Protein AF-A0A0F7S0C2-F1 (afdb_monomer_lite)

Organism: NCBI:txid49012

Sequence (203 aa):
MSTSADRTYEQQNDSALDALYSKVSSLRSVTIDIHNDSENQRAGLLSHTSDQFDNFGAQLQRTSNHFSRTIVNGARQHRLTLYIVGGFVDIDFYKAMDLDFTSVPKGGWEVDTSALKRAWRLKMAVTHPDRMVGRTDKEQQIGAQQSALINRAYETLLNPLPRAHYLLERHHAPEVSESDSLEDPELLMEVMELRERLEEAES

InterPro domains:
  IPR001623 DnaJ domain [PS50076] (92-170)
  IPR001623 DnaJ domain [SM00271] (91-162)
  IPR001623 DnaJ domain [cd06257] (92-159)
  IPR004640 Co-chaperone Hsc20 [PTHR14021] (89-203)
  IPR004640 Co-chaperone Hsc20 [TIGR00714] (109-202)
  IPR009073 Co-chaperone HscB, C-terminal oligomerisation domain [PF07743] (183-202)
  IPR036386 HscB, C-terminal domain superfamily [G3DSA:1.20.1280.20] (177-203)
  IPR036386 HscB, C-terminal domain superfamily [SSF47144] (176-202)
  IPR036869 Chaperone J-domain superfamily [G3DSA:1.10.287.110] (91-174)
  IPR036869 Chaperone J-domain superfamily [SSF46565] (92-169)
  IPR039899 BET1, SNARE domain [cd15853] (10-69)

Secondary structure (DSSP, 8-state):
---HHHHHHHHHHHHHHHHHHHHHHHHHHHHHHHHHHHHHHHHHHHHHHHHHHHHHHHHHHHHHHHHHHHHHHSTTTHHHHHHHHTT-----HHHHTT--GGGSTGGGT---HHHHHHHHHHHHHHH-GGGSTTS-HHHHHHHHHHHHHHHHHHHHHHSHHHHHHHHHHHTTPPP--TTS----HHHHHHHHHHHHHHHHHH-

pLDDT: mean 76.87, std 13.15, range [39.09, 92.69]

Radius of gyration: 39.58 Å; chains: 1; bounding box: 98×79×82 Å

Foldseek 3Di:
DPDPVNVVVVVVVVVVVVVVVVVVVVVVVVVVVVVVVVVVVVVVVVVVVVVVVVVVVVVVVVVVVVVVVCCVPVVQQCVLVVCVVVPDPDPDLCVLLVHDQVPAPPSLQRDDLVSSVVSLVVQCVCLPLVNCVPPDPVSSVSSVVSNVSSVVSSVLSVDNVSVVQVSCVVVVHDRDDPPPDPPDPVVVVVVVVVVVVVVVVVD

Structure (mmCIF, N/CA/C/O backbone):
data_AF-A0A0F7S0C2-F1
#
_entry.id   AF-A0A0F7S0C2-F1
#
loop_
_atom_site.group_PDB
_atom_site.id
_atom_site.type_symbol
_atom_site.label_atom_id
_atom_site.label_alt_id
_atom_site.label_comp_id
_atom_site.label_asym_id
_atom_site.label_entity_id
_atom_site.label_seq_id
_atom_site.pdbx_PDB_ins_code
_atom_site.Cartn_x
_atom_site.Cartn_y
_atom_site.Cartn_z
_atom_site.occupancy
_atom_site.B_iso_or_equiv
_atom_site.auth_seq_id
_atom_site.auth_comp_id
_atom_site.auth_asym_id
_atom_site.auth_atom_id
_atom_site.pdbx_PDB_model_num
ATOM 1 N N . MET A 1 1 ? 75.851 64.361 -43.721 1.00 50.78 1 MET A N 1
ATOM 2 C CA . MET A 1 1 ? 76.236 62.936 -43.811 1.00 50.78 1 MET A CA 1
ATOM 3 C C . MET A 1 1 ? 75.304 62.165 -42.888 1.00 50.78 1 MET A C 1
ATOM 5 O O . MET A 1 1 ? 75.527 62.196 -41.690 1.00 50.78 1 MET A O 1
ATOM 9 N N . SER A 1 2 ? 74.213 61.595 -43.414 1.00 53.03 2 SER A N 1
ATOM 10 C CA . SER A 1 2 ? 73.366 60.669 -42.640 1.00 53.03 2 SER A CA 1
ATOM 11 C C . SER A 1 2 ? 74.166 59.373 -42.450 1.00 53.03 2 SER A C 1
ATOM 13 O O . SER A 1 2 ? 74.713 58.821 -43.411 1.00 53.03 2 SER A O 1
ATOM 15 N N . THR A 1 3 ? 74.378 59.009 -41.187 1.00 64.94 3 THR A N 1
ATOM 16 C CA . THR A 1 3 ? 75.286 57.950 -40.727 1.00 64.94 3 THR A CA 1
ATOM 17 C C . THR A 1 3 ? 74.689 56.580 -41.051 1.00 64.94 3 THR A C 1
ATOM 19 O O . THR A 1 3 ? 73.479 56.416 -40.979 1.00 64.94 3 THR A O 1
ATOM 22 N N . SER A 1 4 ? 75.505 55.566 -41.358 1.00 63.72 4 SER A N 1
ATOM 23 C CA . SER A 1 4 ? 75.045 54.201 -41.695 1.00 63.72 4 SER A CA 1
ATOM 24 C C . SER A 1 4 ? 74.043 53.588 -40.698 1.00 63.72 4 SER A C 1
ATOM 26 O O . SER A 1 4 ? 73.251 52.730 -41.077 1.00 63.72 4 SER A O 1
ATOM 28 N N . ALA A 1 5 ? 74.048 54.045 -39.442 1.00 69.19 5 ALA A N 1
ATOM 29 C CA . ALA A 1 5 ? 73.068 53.668 -38.426 1.00 69.19 5 ALA A CA 1
ATOM 30 C C . ALA A 1 5 ? 71.640 54.141 -38.766 1.00 69.19 5 ALA A C 1
ATOM 32 O O . ALA A 1 5 ? 70.700 53.376 -38.609 1.00 69.19 5 ALA A O 1
ATOM 33 N N . ASP A 1 6 ? 71.485 55.353 -39.297 1.00 74.38 6 ASP A N 1
ATOM 34 C CA . ASP A 1 6 ? 70.201 55.982 -39.642 1.00 74.38 6 ASP A CA 1
ATOM 35 C C . ASP A 1 6 ? 69.482 55.202 -40.756 1.00 74.38 6 ASP A C 1
ATOM 37 O O . ASP A 1 6 ? 68.348 54.764 -40.600 1.00 74.38 6 ASP A O 1
ATOM 41 N N . ARG A 1 7 ? 70.223 54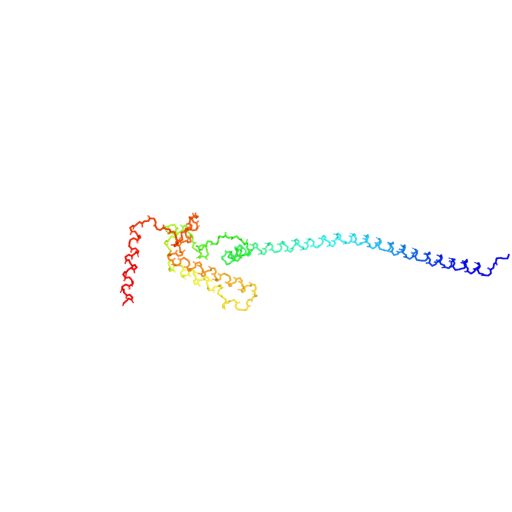.848 -41.815 1.00 73.75 7 ARG A N 1
ATOM 42 C CA . ARG A 1 7 ? 69.728 53.973 -42.894 1.00 73.75 7 ARG A CA 1
ATOM 43 C C . ARG A 1 7 ? 69.358 52.574 -42.409 1.00 73.75 7 ARG A C 1
ATOM 45 O O . ARG A 1 7 ? 68.476 51.941 -42.977 1.00 73.75 7 ARG A O 1
ATOM 52 N N . THR A 1 8 ? 70.049 52.076 -41.383 1.00 77.19 8 THR A N 1
ATOM 53 C CA . THR A 1 8 ? 69.744 50.764 -40.795 1.00 77.19 8 THR A CA 1
ATOM 54 C C . THR A 1 8 ? 68.426 50.819 -40.024 1.00 77.19 8 THR A C 1
ATOM 56 O O . THR A 1 8 ? 67.628 49.892 -40.133 1.00 77.19 8 THR A O 1
ATOM 59 N N . TYR A 1 9 ? 68.163 51.907 -39.293 1.00 75.81 9 TYR A N 1
ATOM 60 C CA . TYR A 1 9 ? 66.886 52.110 -38.608 1.00 75.81 9 TYR A CA 1
ATOM 61 C C . TYR A 1 9 ? 65.730 52.312 -39.588 1.00 75.81 9 TYR A C 1
ATOM 63 O O . TYR A 1 9 ? 64.676 51.715 -39.390 1.00 75.81 9 TYR A O 1
ATOM 71 N N . GLU A 1 10 ? 65.928 53.075 -40.666 1.00 78.81 10 GLU A N 1
ATOM 72 C CA . GLU A 1 10 ? 64.927 53.236 -41.731 1.00 78.81 10 GLU A CA 1
ATOM 73 C C . GLU A 1 10 ? 64.589 51.891 -42.392 1.00 78.81 10 GLU A C 1
ATOM 75 O O . GLU A 1 10 ? 63.422 51.518 -42.459 1.00 78.81 10 GLU A O 1
ATOM 80 N N . GLN A 1 11 ? 65.598 51.092 -42.762 1.00 82.56 11 GLN A N 1
ATOM 81 C CA . GLN A 1 11 ? 65.379 49.759 -43.343 1.00 82.56 11 GLN A CA 1
ATOM 82 C C . GLN A 1 11 ? 64.678 48.787 -42.386 1.00 82.56 11 GLN A C 1
ATOM 84 O O . GLN A 1 11 ? 63.840 47.985 -42.811 1.00 82.56 11 GLN A O 1
ATOM 89 N N . GLN A 1 12 ? 65.014 48.833 -41.093 1.00 83.38 12 GLN A N 1
ATOM 90 C CA . GLN A 1 12 ? 64.331 48.029 -40.079 1.00 83.38 12 GLN A CA 1
ATOM 91 C C . GLN A 1 12 ? 62.878 48.470 -39.898 1.00 83.38 12 GLN A C 1
ATOM 93 O O . GLN A 1 12 ? 62.007 47.619 -39.720 1.00 83.38 12 GLN A O 1
ATOM 98 N N . ASN A 1 13 ? 62.611 49.773 -39.971 1.00 83.44 13 ASN A N 1
ATOM 99 C CA . ASN A 1 13 ? 61.266 50.315 -39.846 1.00 83.44 13 ASN A CA 1
ATOM 100 C C . ASN A 1 13 ? 60.399 49.945 -41.057 1.00 83.44 13 ASN A C 1
ATOM 102 O O . ASN A 1 13 ? 59.291 49.451 -40.874 1.00 83.44 13 ASN A O 1
ATOM 106 N N . ASP A 1 14 ? 60.931 50.057 -42.276 1.00 86.50 14 ASP A N 1
ATOM 107 C CA . ASP A 1 14 ? 60.234 49.643 -43.502 1.00 86.50 14 ASP A CA 1
ATOM 108 C C . ASP A 1 14 ? 59.923 48.138 -43.492 1.00 86.50 14 ASP A C 1
ATOM 110 O O . ASP A 1 14 ? 58.792 47.724 -43.748 1.00 86.50 14 ASP A O 1
ATOM 114 N N . SER A 1 15 ? 60.883 47.310 -43.067 1.00 86.62 15 SER A N 1
ATOM 115 C CA . SER A 1 15 ? 60.670 45.861 -42.925 1.00 86.62 15 SER A CA 1
ATOM 116 C C . SER A 1 15 ? 59.613 45.526 -41.862 1.00 86.62 15 SER A C 1
ATOM 118 O O . SER A 1 15 ? 58.828 44.587 -42.023 1.00 86.62 15 SER A O 1
ATOM 120 N N . ALA A 1 16 ? 59.575 46.283 -40.759 1.00 83.38 16 ALA A N 1
ATOM 121 C CA . ALA A 1 16 ? 58.566 46.125 -39.715 1.00 83.38 16 ALA A CA 1
ATOM 122 C C . ALA A 1 16 ? 57.176 46.578 -40.188 1.00 83.38 16 ALA A C 1
ATOM 124 O O . ALA A 1 16 ? 56.180 45.928 -39.859 1.00 83.38 16 ALA A O 1
ATOM 125 N N . LEU A 1 17 ? 57.101 47.647 -40.987 1.00 85.12 17 LEU A N 1
ATOM 126 C CA . LEU A 1 17 ? 55.866 48.114 -41.612 1.00 85.12 17 LEU A CA 1
ATOM 127 C C . LEU A 1 17 ? 55.309 47.064 -42.577 1.00 85.12 17 LEU A C 1
ATOM 129 O O . LEU A 1 17 ? 54.136 46.716 -42.460 1.00 85.12 17 LEU A O 1
ATOM 133 N N . ASP A 1 18 ? 56.132 46.472 -43.441 1.00 89.31 18 ASP A N 1
ATOM 134 C CA . ASP A 1 18 ? 55.704 45.398 -44.352 1.00 89.31 18 ASP A CA 1
ATOM 135 C C . ASP A 1 18 ? 55.211 44.151 -43.595 1.00 89.31 18 ASP A C 1
ATOM 137 O O . ASP A 1 18 ? 54.189 43.534 -43.936 1.00 89.31 18 ASP A O 1
ATOM 141 N N . ALA A 1 19 ? 55.887 43.801 -42.498 1.00 87.56 19 ALA A N 1
ATOM 142 C CA . ALA A 1 19 ? 55.452 42.727 -41.610 1.00 87.56 19 ALA A CA 1
ATOM 143 C C . ALA A 1 19 ? 54.108 43.045 -40.922 1.00 87.56 19 ALA A C 1
ATOM 145 O O . ALA A 1 19 ? 53.290 42.147 -40.715 1.00 87.56 19 ALA A O 1
ATOM 146 N N . LEU A 1 20 ? 53.843 44.308 -40.581 1.00 86.06 20 LEU A N 1
ATOM 147 C CA . LEU A 1 20 ? 52.556 44.734 -40.027 1.00 86.06 20 LEU A CA 1
ATOM 148 C C . LEU A 1 20 ? 51.453 44.731 -41.088 1.00 86.06 20 LEU A C 1
ATOM 150 O O . LEU A 1 20 ? 50.374 44.199 -40.830 1.00 86.06 20 LEU A O 1
ATOM 154 N N . TYR A 1 21 ? 51.713 45.247 -42.289 1.00 87.31 21 TYR A N 1
ATOM 155 C CA . TYR A 1 21 ? 50.743 45.252 -43.386 1.00 87.31 21 TYR A CA 1
ATOM 156 C C . TYR A 1 21 ? 50.324 43.840 -43.792 1.00 87.31 21 TYR A C 1
ATOM 158 O O . TYR A 1 21 ? 49.130 43.573 -43.954 1.00 87.31 21 TYR A O 1
ATOM 166 N N . SER A 1 22 ? 51.276 42.911 -43.896 1.00 88.25 22 SER A N 1
ATOM 167 C CA . SER A 1 22 ? 50.970 41.507 -44.193 1.00 88.25 22 SER A CA 1
ATOM 168 C C . SER A 1 22 ? 50.124 40.850 -43.096 1.00 88.25 22 SER A C 1
ATOM 170 O O . SER A 1 22 ? 49.164 40.146 -43.413 1.00 88.25 22 SER A O 1
ATOM 172 N N . LYS A 1 23 ? 50.397 41.141 -41.815 1.00 90.06 23 LYS A N 1
ATOM 173 C CA . LYS A 1 23 ? 49.572 40.680 -40.683 1.00 90.06 23 LYS A CA 1
ATOM 174 C C . LYS A 1 23 ? 48.169 41.278 -40.690 1.00 90.06 23 LYS A C 1
ATOM 176 O O . LYS A 1 23 ? 47.208 40.564 -40.440 1.00 90.06 23 LYS A O 1
ATOM 181 N N . VAL A 1 24 ? 48.026 42.570 -40.979 1.00 89.31 24 VAL A N 1
ATOM 182 C CA . VAL A 1 24 ? 46.711 43.229 -41.054 1.00 89.31 24 VAL A CA 1
ATOM 183 C C . VAL A 1 24 ? 45.897 42.670 -42.221 1.00 89.31 24 VAL A C 1
ATOM 185 O O . VAL A 1 24 ? 44.702 42.421 -42.076 1.00 89.31 24 VAL A O 1
ATOM 188 N N . SER A 1 25 ? 46.544 42.418 -43.360 1.00 84.94 25 SER A N 1
ATOM 189 C CA . SER A 1 25 ? 45.909 41.803 -44.527 1.00 84.94 25 SER A CA 1
ATOM 190 C C . SER A 1 25 ? 45.439 40.374 -44.241 1.00 84.94 25 SER A C 1
ATOM 192 O O . SER A 1 25 ? 44.292 40.037 -44.537 1.00 84.94 25 SER A O 1
ATOM 194 N N . SER A 1 26 ? 46.268 39.550 -43.588 1.00 87.31 26 SER A N 1
ATOM 195 C CA . SER A 1 26 ? 45.870 38.188 -43.218 1.00 87.31 26 SER A CA 1
ATOM 196 C C . SER A 1 26 ? 44.734 38.183 -42.196 1.00 87.31 26 SER A C 1
ATOM 198 O O . SER A 1 26 ? 43.776 37.430 -42.360 1.00 87.31 26 SER A O 1
ATOM 200 N N . LEU A 1 27 ? 44.766 39.080 -41.203 1.00 89.31 27 LEU A N 1
ATOM 201 C CA . LEU A 1 27 ? 43.679 39.221 -40.231 1.00 89.31 27 LEU A CA 1
ATOM 202 C C . LEU A 1 27 ? 42.369 39.641 -40.906 1.00 89.31 27 LEU A C 1
ATOM 204 O O . LEU A 1 27 ? 41.299 39.132 -40.570 1.00 89.31 27 LEU A O 1
ATOM 208 N N . ARG A 1 28 ? 42.448 40.553 -41.880 1.00 85.88 28 ARG A N 1
ATOM 209 C CA . ARG A 1 28 ? 41.293 41.001 -42.662 1.00 85.88 28 ARG A CA 1
ATOM 210 C C . ARG A 1 28 ? 40.720 39.872 -43.517 1.00 85.88 28 ARG A C 1
ATOM 212 O O . ARG A 1 28 ? 39.503 39.726 -43.534 1.00 85.88 28 ARG A O 1
ATOM 219 N N . SER A 1 29 ? 41.564 39.067 -44.165 1.00 84.88 29 SER A N 1
ATOM 220 C CA . SER A 1 29 ? 41.128 37.875 -44.909 1.00 84.88 29 SER A CA 1
ATOM 221 C C . SER A 1 29 ? 40.393 36.904 -43.993 1.00 84.88 29 SER A C 1
ATOM 223 O O . SER A 1 29 ? 39.245 36.581 -44.258 1.00 84.88 29 SER A O 1
ATOM 225 N N . VAL A 1 30 ? 40.997 36.544 -42.855 1.00 85.00 30 VAL A N 1
ATOM 226 C CA . VAL A 1 30 ? 40.389 35.634 -41.872 1.00 85.00 30 VAL A CA 1
ATOM 227 C C . VAL A 1 30 ? 39.054 36.177 -41.360 1.00 85.00 30 VAL A C 1
ATOM 229 O O . VAL A 1 30 ? 38.099 35.428 -41.202 1.00 85.00 30 VAL A O 1
ATOM 232 N N . THR A 1 31 ? 38.953 37.487 -41.136 1.00 86.06 31 THR A N 1
ATOM 233 C CA . THR A 1 31 ? 37.703 38.116 -40.686 1.00 86.06 31 THR A CA 1
ATOM 234 C C . THR A 1 31 ? 36.614 38.039 -41.755 1.00 86.06 31 THR A C 1
ATOM 236 O O . THR A 1 31 ? 35.461 37.766 -41.431 1.00 86.06 31 THR A O 1
ATOM 239 N N . ILE A 1 32 ? 36.966 38.266 -43.023 1.00 86.31 32 ILE A N 1
ATOM 240 C CA . ILE A 1 32 ? 36.034 38.151 -44.150 1.00 86.31 32 ILE A CA 1
ATOM 241 C C . ILE A 1 32 ? 35.602 36.692 -44.330 1.00 86.31 32 ILE A C 1
ATOM 243 O O . ILE A 1 32 ? 34.413 36.435 -44.497 1.00 86.31 32 ILE A O 1
ATOM 247 N N . ASP A 1 33 ? 36.534 35.746 -44.226 1.00 85.81 33 ASP A N 1
ATOM 248 C CA . ASP A 1 33 ? 36.256 34.315 -44.353 1.00 85.81 33 ASP A CA 1
ATOM 249 C C . ASP A 1 33 ? 35.321 33.831 -43.235 1.00 85.81 33 ASP A C 1
ATOM 251 O O . ASP A 1 33 ? 34.316 33.185 -43.519 1.00 85.81 33 ASP A O 1
ATOM 255 N N . ILE A 1 34 ? 35.572 34.228 -41.981 1.00 82.69 34 ILE A N 1
ATOM 256 C CA . ILE A 1 34 ? 34.690 33.928 -40.838 1.00 82.69 34 ILE A CA 1
ATOM 257 C C . ILE A 1 34 ? 33.314 34.578 -41.016 1.00 82.69 34 ILE A C 1
ATOM 259 O O . ILE A 1 34 ? 32.294 33.971 -40.691 1.00 82.69 34 ILE A O 1
ATOM 263 N N . HIS A 1 35 ? 33.259 35.816 -41.514 1.00 83.88 35 HIS A N 1
ATOM 264 C CA . HIS A 1 35 ? 31.994 36.516 -41.719 1.00 83.88 35 HIS A CA 1
ATOM 265 C C . HIS A 1 35 ? 31.141 35.836 -42.798 1.00 83.88 35 HIS A C 1
ATOM 267 O O . HIS A 1 35 ? 29.954 35.596 -42.581 1.00 83.88 35 HIS A O 1
ATOM 273 N N . ASN A 1 36 ? 31.762 35.461 -43.918 1.00 79.19 36 ASN A N 1
ATOM 274 C CA . ASN A 1 36 ? 31.102 34.748 -45.008 1.00 79.19 36 ASN A CA 1
ATOM 275 C C . ASN A 1 36 ? 30.667 33.332 -44.588 1.00 79.19 36 ASN A C 1
ATOM 277 O O . ASN A 1 36 ? 29.571 32.899 -44.941 1.00 79.19 36 ASN A O 1
ATOM 281 N N . ASP A 1 37 ? 31.490 32.619 -43.814 1.00 78.69 37 ASP A N 1
ATOM 282 C CA . ASP A 1 37 ? 31.160 31.292 -43.278 1.00 78.69 37 ASP A CA 1
ATOM 283 C C . ASP A 1 37 ? 29.990 31.355 -42.278 1.00 78.69 37 ASP A C 1
ATOM 285 O O . ASP A 1 37 ? 29.048 30.567 -42.358 1.00 78.69 37 ASP A O 1
ATOM 289 N N . SER A 1 38 ? 29.972 32.365 -41.403 1.00 71.81 38 SER A N 1
ATOM 290 C CA . SER A 1 38 ? 28.891 32.589 -40.433 1.00 71.81 38 SER A CA 1
ATOM 291 C C . SER A 1 38 ? 27.539 32.900 -41.096 1.00 71.81 38 SER A C 1
ATOM 293 O O . SER A 1 38 ? 26.509 32.353 -40.693 1.00 71.81 38 SER A O 1
ATOM 295 N N . GLU A 1 39 ? 27.515 33.724 -42.150 1.00 69.06 39 GLU A N 1
ATOM 296 C CA . GLU A 1 39 ? 26.289 34.019 -42.913 1.00 69.06 39 GLU A CA 1
ATOM 297 C C . GLU A 1 39 ? 25.756 32.774 -43.650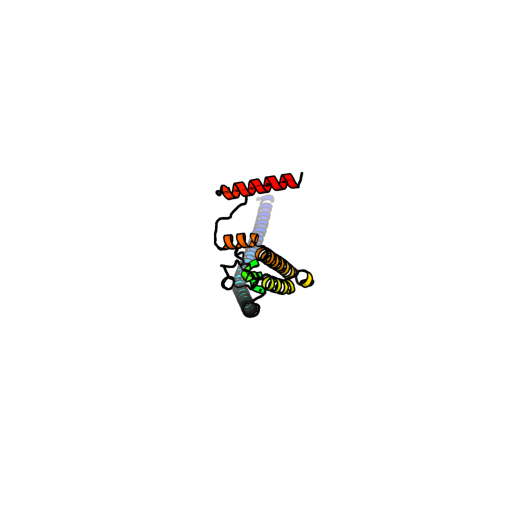 1.00 69.06 39 GLU A C 1
ATOM 299 O O . GLU A 1 39 ? 24.555 32.489 -43.602 1.00 69.06 39 GLU A O 1
ATOM 304 N N . ASN A 1 40 ? 26.642 31.967 -44.244 1.00 70.19 40 ASN A N 1
ATOM 305 C CA . ASN A 1 40 ? 26.262 30.708 -44.893 1.00 70.19 40 ASN A CA 1
ATOM 306 C C . ASN A 1 40 ? 25.723 29.675 -43.886 1.00 70.19 40 ASN A C 1
ATOM 308 O O . ASN A 1 40 ? 24.739 28.984 -44.166 1.00 70.19 40 ASN A O 1
ATOM 312 N N . GLN A 1 41 ? 26.314 29.598 -42.689 1.00 65.81 41 GLN A N 1
ATOM 313 C CA . GLN A 1 41 ? 25.825 28.733 -41.613 1.00 65.81 41 GLN A CA 1
ATOM 314 C C . GLN A 1 41 ? 24.468 29.199 -41.068 1.00 65.81 41 GLN A C 1
ATOM 316 O O . GLN A 1 41 ? 23.597 28.360 -40.838 1.00 65.81 41 GLN A O 1
ATOM 321 N N . ARG A 1 42 ? 24.217 30.511 -40.925 1.00 55.84 42 ARG A N 1
ATOM 322 C CA . ARG A 1 42 ? 22.900 31.038 -40.501 1.00 55.84 42 ARG A CA 1
ATOM 323 C C . ARG A 1 42 ? 21.768 30.635 -41.446 1.00 55.84 42 ARG A C 1
ATOM 325 O O . ARG A 1 42 ? 20.683 30.309 -40.967 1.00 55.84 42 ARG A O 1
ATOM 332 N N . ALA A 1 43 ? 22.014 30.617 -42.757 1.00 62.88 43 ALA A N 1
ATOM 333 C CA . ALA A 1 43 ? 21.021 30.184 -43.740 1.00 62.88 43 ALA A CA 1
ATOM 334 C C . ALA A 1 43 ? 20.721 28.670 -43.655 1.00 62.88 43 ALA A C 1
ATOM 336 O O . ALA A 1 43 ? 19.565 28.269 -43.785 1.00 62.88 43 ALA A O 1
ATOM 337 N N . GLY A 1 44 ? 21.732 27.835 -43.384 1.00 64.06 44 GLY A N 1
ATOM 338 C CA . GLY A 1 44 ? 21.582 26.376 -43.247 1.00 64.06 44 GLY A CA 1
ATOM 339 C C . GLY A 1 44 ? 21.079 25.896 -41.877 1.00 64.06 44 GLY A C 1
ATOM 340 O O . GLY A 1 44 ? 20.470 24.832 -41.775 1.00 64.06 44 GLY A O 1
ATOM 341 N N . LEU A 1 45 ? 21.287 26.675 -40.812 1.00 62.75 45 LEU A N 1
ATOM 342 C CA . LEU A 1 45 ? 20.828 26.325 -39.463 1.00 62.75 45 LEU A CA 1
ATOM 343 C C . LEU A 1 45 ? 19.301 26.377 -39.337 1.00 62.75 45 LEU A C 1
ATOM 345 O O . LEU A 1 45 ? 18.723 25.546 -38.638 1.00 62.75 45 LEU A O 1
ATOM 349 N N . LEU A 1 46 ? 18.637 27.311 -40.025 1.00 63.25 46 LEU A N 1
ATOM 350 C CA . LEU A 1 46 ? 17.177 27.441 -39.979 1.00 63.25 46 LEU A CA 1
ATOM 351 C C . LEU A 1 46 ? 16.462 26.292 -40.708 1.00 63.25 46 LEU A C 1
ATOM 353 O O . LEU A 1 46 ? 15.447 25.808 -40.209 1.00 63.25 46 LEU A O 1
ATOM 357 N N . SER A 1 47 ? 17.005 25.802 -41.829 1.00 64.69 47 SER A N 1
ATOM 358 C CA . SER A 1 47 ? 16.451 24.636 -42.533 1.00 64.69 47 SER A CA 1
ATOM 359 C C . SER A 1 47 ? 16.675 23.343 -41.750 1.00 64.69 47 SER A C 1
ATOM 361 O O . SER A 1 47 ? 15.729 22.593 -41.527 1.00 64.69 47 SER A O 1
ATOM 363 N N . HIS A 1 48 ? 17.886 23.131 -41.222 1.00 65.69 48 HIS A N 1
ATOM 364 C CA . HIS A 1 48 ? 18.188 21.940 -40.428 1.00 65.69 48 HIS A CA 1
ATOM 365 C C . HIS A 1 48 ? 17.370 21.870 -39.129 1.00 65.69 48 HIS A C 1
ATOM 367 O O . HIS A 1 48 ? 16.952 20.794 -38.705 1.00 65.69 48 HIS A O 1
ATOM 373 N N . THR A 1 49 ? 17.096 23.023 -38.516 1.00 67.50 49 THR A N 1
ATOM 374 C CA . THR A 1 49 ? 16.261 23.119 -37.314 1.00 67.50 49 THR A CA 1
ATOM 375 C C . THR A 1 49 ? 14.792 22.798 -37.620 1.00 67.50 49 THR A C 1
ATOM 377 O O . THR A 1 49 ? 14.161 22.074 -36.852 1.00 67.50 49 THR A O 1
ATOM 380 N N . SER A 1 50 ? 14.253 23.265 -38.756 1.00 73.38 50 SER A N 1
ATOM 381 C CA . SER A 1 50 ? 12.887 22.928 -39.195 1.00 73.38 50 SER A CA 1
ATOM 382 C C . SER A 1 50 ? 12.723 21.424 -39.419 1.00 73.38 50 SER A C 1
ATOM 384 O O . SER A 1 50 ? 11.800 20.819 -38.877 1.00 73.38 50 SER A O 1
ATOM 386 N N . ASP A 1 51 ? 13.674 20.798 -40.115 1.00 75.75 51 ASP A N 1
ATOM 387 C CA . ASP A 1 51 ? 13.639 19.358 -40.393 1.00 75.75 51 ASP A CA 1
ATOM 388 C C . ASP A 1 51 ? 13.735 18.516 -39.107 1.00 75.75 51 ASP A C 1
ATOM 390 O O . ASP A 1 51 ? 13.108 17.459 -38.985 1.00 75.75 51 ASP A O 1
ATOM 394 N N . GLN A 1 52 ? 14.508 18.967 -38.113 1.00 75.31 52 GLN A N 1
ATOM 395 C CA . GLN A 1 52 ? 14.574 18.315 -36.801 1.00 75.31 52 GLN A CA 1
ATOM 396 C C . GLN A 1 52 ? 13.252 18.443 -36.028 1.00 75.31 52 GLN A C 1
ATOM 398 O O . GLN A 1 52 ? 12.814 17.467 -35.412 1.00 75.31 52 GLN A O 1
ATOM 403 N N . PHE A 1 53 ? 12.585 19.601 -36.087 1.00 80.00 53 PHE A N 1
ATOM 404 C CA . PHE A 1 53 ? 11.281 19.805 -35.449 1.00 80.00 53 PHE A CA 1
ATOM 405 C C . PHE A 1 53 ? 10.159 19.011 -36.121 1.00 80.00 53 PHE A C 1
ATOM 407 O O . PHE A 1 53 ? 9.330 18.432 -35.418 1.00 80.00 53 PHE A O 1
ATOM 414 N N . ASP A 1 54 ? 10.167 18.896 -37.447 1.00 79.44 54 ASP A N 1
ATOM 415 C CA . ASP A 1 54 ? 9.196 18.083 -38.184 1.00 79.44 54 ASP A CA 1
ATOM 416 C C . ASP A 1 54 ? 9.373 16.590 -37.882 1.00 79.44 54 ASP A C 1
ATOM 418 O O . ASP A 1 54 ? 8.400 15.867 -37.637 1.00 79.44 54 ASP A O 1
ATOM 422 N N . ASN A 1 55 ? 10.621 16.121 -37.792 1.00 73.56 55 ASN A N 1
ATOM 423 C CA . ASN A 1 55 ? 10.921 14.751 -37.380 1.00 73.56 55 ASN A CA 1
ATOM 424 C C . ASN A 1 55 ? 10.527 14.480 -35.920 1.00 73.56 55 ASN A C 1
ATOM 426 O O . ASN A 1 55 ? 9.985 13.410 -35.622 1.00 73.56 55 ASN A O 1
ATOM 430 N N . PHE A 1 56 ? 10.728 15.449 -35.023 1.00 79.38 56 PHE A N 1
ATOM 431 C CA . PHE A 1 56 ? 10.264 15.372 -33.638 1.00 79.38 56 PHE A CA 1
ATOM 432 C C . PHE A 1 56 ? 8.734 15.332 -33.555 1.00 79.38 56 PHE A C 1
ATOM 434 O O . PHE A 1 56 ? 8.180 14.478 -32.863 1.00 79.38 56 PHE A O 1
ATOM 441 N N . GLY A 1 57 ? 8.040 16.176 -34.322 1.00 81.62 57 GLY A N 1
ATOM 442 C CA . GLY A 1 57 ? 6.583 16.165 -34.447 1.00 81.62 57 GLY A CA 1
ATOM 443 C C . GLY A 1 57 ? 6.063 14.824 -34.966 1.00 81.62 57 GLY A C 1
ATOM 444 O O . GLY A 1 57 ? 5.165 14.230 -34.371 1.00 81.62 57 GLY A O 1
ATOM 445 N N . ALA A 1 58 ? 6.691 14.267 -36.003 1.00 75.50 58 ALA A N 1
ATOM 446 C CA . ALA A 1 58 ? 6.351 12.950 -36.538 1.00 75.50 58 ALA A CA 1
ATOM 447 C C . ALA A 1 58 ? 6.646 11.805 -35.550 1.00 75.50 58 ALA A C 1
ATOM 449 O O . ALA A 1 58 ? 5.967 10.771 -35.564 1.00 75.50 58 ALA A O 1
ATOM 450 N N . GLN A 1 59 ? 7.656 11.947 -34.692 1.00 74.94 59 GLN A N 1
ATOM 451 C CA . GLN A 1 59 ? 7.982 10.975 -33.648 1.00 74.94 59 GLN A CA 1
ATOM 452 C C . GLN A 1 59 ? 7.022 11.079 -32.454 1.00 74.94 59 GLN A C 1
ATOM 454 O O . GLN A 1 59 ? 6.562 10.049 -31.953 1.00 74.94 59 GLN A O 1
ATOM 459 N N . LEU A 1 60 ? 6.617 12.290 -32.064 1.00 79.19 60 LEU A N 1
ATOM 460 C CA . LEU A 1 60 ? 5.553 12.533 -31.088 1.00 79.19 60 LEU A CA 1
ATOM 461 C C . LEU A 1 60 ? 4.200 12.021 -31.580 1.00 79.19 60 LEU A C 1
ATOM 463 O O . LEU A 1 60 ? 3.511 11.345 -30.826 1.00 79.19 60 LEU A O 1
ATOM 467 N N . GLN A 1 61 ? 3.838 12.249 -32.844 1.00 78.38 61 GLN A N 1
ATOM 468 C CA . GLN A 1 61 ? 2.595 11.744 -33.439 1.00 78.38 61 GLN A CA 1
ATOM 469 C C . GLN A 1 61 ? 2.555 10.205 -33.413 1.00 78.38 61 GLN A C 1
ATOM 471 O O . GLN A 1 61 ? 1.536 9.601 -33.071 1.00 78.38 61 GLN A O 1
ATOM 476 N N . ARG A 1 62 ? 3.686 9.550 -33.724 1.00 73.00 62 ARG A N 1
ATOM 477 C CA . ARG A 1 62 ? 3.833 8.085 -33.650 1.00 73.00 62 ARG A CA 1
ATOM 478 C C . ARG A 1 62 ? 3.742 7.568 -32.215 1.00 73.00 62 ARG A C 1
ATOM 480 O O . ARG A 1 62 ? 3.073 6.564 -31.977 1.00 73.00 62 ARG A O 1
ATOM 487 N N . THR A 1 63 ? 4.346 8.278 -31.266 1.00 69.44 63 THR A N 1
ATOM 488 C CA . THR A 1 63 ? 4.311 7.930 -29.837 1.00 69.44 63 THR A CA 1
ATOM 489 C C . THR A 1 63 ? 2.920 8.161 -29.241 1.00 69.44 63 THR A C 1
ATOM 491 O O . THR A 1 63 ? 2.430 7.315 -28.505 1.00 69.44 63 THR A O 1
ATOM 494 N N . SER A 1 64 ? 2.231 9.236 -29.634 1.00 72.50 64 SER A N 1
ATOM 495 C CA . SER A 1 64 ? 0.854 9.571 -29.244 1.00 72.50 64 SER A CA 1
ATOM 496 C C . SER A 1 64 ? -0.146 8.528 -29.746 1.00 72.50 64 SER A C 1
ATOM 498 O O . SER A 1 64 ? -0.959 8.016 -28.979 1.00 72.50 64 SER A O 1
ATOM 500 N N . ASN A 1 65 ? -0.026 8.105 -31.008 1.00 67.88 65 ASN A N 1
ATOM 501 C CA . ASN A 1 65 ? -0.871 7.047 -31.563 1.00 67.88 65 ASN A CA 1
ATOM 502 C C . ASN A 1 65 ? -0.576 5.670 -30.943 1.00 67.88 65 ASN A C 1
ATOM 504 O O . ASN A 1 65 ? -1.490 4.857 -30.782 1.00 67.88 65 ASN A O 1
ATOM 508 N N . HIS A 1 66 ? 0.679 5.403 -30.565 1.00 60.09 66 HIS A N 1
ATOM 509 C CA . HIS A 1 66 ? 1.053 4.195 -29.828 1.00 60.09 66 HIS A CA 1
ATOM 510 C C . HIS A 1 66 ? 0.517 4.222 -28.386 1.00 60.09 66 HIS A C 1
ATOM 512 O O . HIS A 1 66 ? -0.067 3.237 -27.947 1.00 60.09 66 HIS A O 1
ATOM 518 N N . PHE A 1 67 ? 0.607 5.362 -27.695 1.00 62.72 67 PHE A N 1
ATOM 519 C CA . PHE A 1 67 ? 0.076 5.587 -26.346 1.00 62.72 67 PHE A CA 1
ATOM 520 C C . PHE A 1 67 ? -1.455 5.504 -26.300 1.00 62.72 67 PHE A C 1
ATOM 522 O O . PHE A 1 67 ? -2.027 4.847 -25.436 1.00 62.72 67 PHE A O 1
ATOM 529 N N . SER A 1 68 ? -2.141 6.089 -27.284 1.00 58.19 68 SER A N 1
ATOM 530 C CA . SER A 1 68 ? -3.601 6.024 -27.389 1.00 58.19 68 SER A CA 1
ATOM 531 C C . SER A 1 68 ? -4.088 4.582 -27.604 1.00 58.19 68 SER A C 1
ATOM 533 O O . SER A 1 68 ? -5.048 4.145 -26.972 1.00 58.19 68 SER A O 1
ATOM 535 N N . ARG A 1 69 ? -3.375 3.778 -28.410 1.00 52.00 69 ARG A N 1
ATOM 536 C CA . ARG A 1 69 ? -3.720 2.362 -28.636 1.00 52.00 69 ARG A CA 1
ATOM 537 C C . ARG A 1 69 ? -3.354 1.438 -27.469 1.00 52.00 69 ARG A C 1
ATOM 539 O O . ARG A 1 69 ? -4.084 0.476 -27.232 1.00 52.00 69 ARG A O 1
ATOM 546 N N . THR A 1 70 ? -2.286 1.714 -26.718 1.00 53.81 70 THR A N 1
ATOM 547 C CA . THR A 1 70 ? -1.942 0.936 -25.511 1.00 53.81 70 THR A CA 1
ATOM 548 C C . THR A 1 70 ? -2.866 1.253 -24.332 1.00 53.81 70 THR A C 1
ATOM 550 O O . THR A 1 70 ? -3.190 0.353 -23.557 1.00 53.81 70 THR A O 1
ATOM 553 N N . ILE A 1 71 ? -3.382 2.483 -24.240 1.00 52.22 71 ILE A N 1
ATOM 554 C CA . ILE A 1 71 ? -4.353 2.885 -23.211 1.00 52.22 71 ILE A CA 1
ATOM 555 C C . ILE A 1 71 ? -5.747 2.312 -23.470 1.00 52.22 71 ILE A C 1
ATOM 557 O O . ILE A 1 71 ? -6.405 1.880 -22.525 1.00 52.22 71 ILE A O 1
ATOM 561 N N . VAL A 1 72 ? -6.195 2.270 -24.728 1.00 47.94 72 VAL A N 1
ATOM 562 C CA . VAL A 1 72 ? -7.573 1.864 -25.059 1.00 47.94 72 VAL A CA 1
ATOM 563 C C . VAL A 1 72 ? -7.768 0.340 -25.019 1.00 47.94 72 VAL A C 1
ATOM 565 O O . VAL A 1 72 ? -8.840 -0.111 -24.627 1.00 47.94 72 VAL A O 1
ATOM 568 N N . ASN A 1 73 ? -6.737 -0.466 -25.313 1.00 46.62 73 ASN A N 1
ATOM 569 C CA . ASN A 1 73 ? -6.860 -1.937 -25.342 1.00 46.62 73 ASN A CA 1
ATOM 570 C C . ASN A 1 73 ? -6.131 -2.677 -24.197 1.00 46.62 73 ASN A C 1
ATOM 572 O O . ASN A 1 73 ? -6.413 -3.849 -23.960 1.00 46.62 73 ASN A O 1
ATOM 576 N N . GLY A 1 74 ? -5.230 -2.018 -23.455 1.00 45.62 74 GLY A N 1
ATOM 577 C CA . GLY A 1 74 ? -4.476 -2.594 -22.323 1.00 45.62 74 GLY A CA 1
ATOM 578 C C . GLY A 1 74 ? -4.983 -2.172 -20.936 1.00 45.62 74 GLY A C 1
ATOM 579 O O . GLY A 1 74 ? -4.285 -2.347 -19.932 1.00 45.62 74 GLY A O 1
ATOM 580 N N . ALA A 1 75 ? -6.190 -1.599 -20.874 1.00 46.19 75 ALA A N 1
ATOM 581 C CA . ALA A 1 75 ? -6.695 -0.737 -19.802 1.00 46.19 75 ALA A CA 1
ATOM 582 C C . ALA A 1 75 ? -6.758 -1.335 -18.379 1.00 46.19 75 ALA A C 1
ATOM 584 O O . ALA A 1 75 ? -7.079 -0.610 -17.442 1.00 46.19 75 ALA A O 1
ATOM 585 N N . ARG A 1 76 ? -6.451 -2.620 -18.167 1.00 46.59 76 ARG A N 1
ATOM 586 C CA . ARG A 1 76 ? -6.406 -3.213 -16.816 1.00 46.59 76 ARG A CA 1
ATOM 587 C C . ARG A 1 76 ? -5.002 -3.307 -16.215 1.00 46.59 76 ARG A C 1
ATOM 589 O O . ARG A 1 76 ? -4.864 -3.073 -15.021 1.00 46.59 76 ARG A O 1
ATOM 596 N N . GLN A 1 77 ? -3.963 -3.594 -17.003 1.00 44.97 77 GLN A N 1
ATOM 597 C CA . GLN A 1 77 ? -2.612 -3.838 -16.463 1.00 44.97 77 GLN A CA 1
ATOM 598 C C . GLN A 1 77 ? -1.743 -2.573 -16.393 1.00 44.97 77 GLN A C 1
ATOM 600 O O . GLN A 1 77 ? -0.962 -2.414 -15.459 1.00 44.97 77 GLN A O 1
ATOM 605 N N . HIS A 1 78 ? -1.920 -1.628 -17.322 1.00 46.97 78 HIS A N 1
ATOM 606 C CA . HIS A 1 78 ? -1.068 -0.432 -17.401 1.00 46.97 78 HIS A CA 1
ATOM 607 C C . HIS A 1 78 ? -1.558 0.768 -16.581 1.00 46.97 78 HIS A C 1
ATOM 609 O O . HIS A 1 78 ? -0.803 1.720 -16.395 1.00 46.97 78 HIS A O 1
ATOM 615 N N . ARG A 1 79 ? -2.785 0.733 -16.038 1.00 51.72 79 ARG A N 1
ATOM 616 C CA . ARG A 1 79 ? -3.284 1.810 -15.163 1.00 51.72 79 ARG A CA 1
ATOM 617 C C . ARG A 1 79 ? -2.437 1.933 -13.898 1.00 51.72 79 ARG A C 1
ATOM 619 O O . ARG A 1 79 ? -2.083 3.042 -13.527 1.00 51.72 79 ARG A O 1
ATOM 626 N N . LEU A 1 80 ? -2.038 0.805 -13.301 1.00 49.81 80 LEU A N 1
ATOM 627 C CA . LEU A 1 80 ? -1.164 0.789 -12.123 1.00 49.81 80 LEU A CA 1
ATOM 628 C C . LEU A 1 80 ? 0.209 1.411 -12.425 1.00 49.81 80 LEU A C 1
ATOM 630 O O . LEU A 1 80 ? 0.713 2.200 -11.637 1.00 49.81 80 LEU A O 1
ATOM 634 N N . THR A 1 81 ? 0.781 1.109 -13.596 1.00 53.53 81 THR A N 1
ATOM 635 C CA . THR A 1 81 ? 2.055 1.693 -14.050 1.00 53.53 81 THR A CA 1
ATOM 636 C C . THR A 1 81 ? 1.951 3.207 -14.244 1.00 53.53 81 THR A C 1
ATOM 638 O O . THR A 1 81 ? 2.860 3.936 -13.861 1.00 53.53 81 THR A O 1
ATOM 641 N N . LEU A 1 82 ? 0.831 3.692 -14.791 1.00 45.41 82 LEU A N 1
ATOM 642 C CA . LEU A 1 82 ? 0.559 5.124 -14.958 1.00 45.41 82 LEU A CA 1
ATOM 643 C C . LEU A 1 82 ? 0.451 5.867 -13.615 1.00 45.41 82 LEU A C 1
ATOM 645 O O . LEU A 1 82 ? 0.972 6.973 -13.503 1.00 45.41 82 LEU A O 1
ATOM 649 N N . TYR A 1 83 ? -0.155 5.260 -12.588 1.00 54.19 83 TYR A N 1
ATOM 650 C CA . TYR A 1 83 ? -0.243 5.868 -11.253 1.00 54.19 83 TYR A CA 1
ATOM 651 C C . TYR A 1 83 ? 1.121 5.983 -10.560 1.00 54.19 83 TYR A C 1
ATOM 653 O O . TYR A 1 83 ? 1.388 6.984 -9.902 1.00 54.19 83 TYR A O 1
ATOM 661 N N . ILE A 1 84 ? 2.009 5.003 -10.758 1.00 50.84 84 ILE A N 1
ATOM 662 C CA . ILE A 1 84 ? 3.342 4.996 -10.137 1.00 50.84 84 ILE A CA 1
ATOM 663 C C . ILE A 1 84 ? 4.278 6.037 -10.779 1.00 50.84 84 ILE A C 1
ATOM 665 O O . ILE A 1 84 ? 5.064 6.668 -10.081 1.00 50.84 84 ILE A O 1
ATOM 669 N N . VAL A 1 85 ? 4.174 6.266 -12.093 1.00 49.78 85 VAL A N 1
ATOM 670 C CA . VAL A 1 85 ? 5.013 7.249 -12.810 1.00 49.78 85 VAL A CA 1
ATOM 671 C C . VAL A 1 85 ? 4.501 8.692 -12.643 1.00 49.78 85 VAL A C 1
ATOM 673 O O . VAL A 1 85 ? 5.282 9.632 -12.751 1.00 49.78 85 VAL A O 1
ATOM 676 N N . GLY A 1 86 ? 3.207 8.884 -12.358 1.00 46.62 86 GLY A N 1
ATOM 677 C CA . GLY A 1 86 ? 2.562 10.203 -12.285 1.00 46.62 86 GLY A CA 1
ATOM 678 C C . GLY A 1 86 ? 2.632 10.932 -10.937 1.00 46.62 86 GLY A C 1
ATOM 679 O O . GLY A 1 86 ? 2.212 12.083 -10.875 1.00 46.62 86 GLY A O 1
ATOM 680 N N . GLY A 1 87 ? 3.123 10.303 -9.862 1.00 42.50 87 GLY A N 1
ATOM 681 C CA . GLY A 1 87 ? 3.311 10.971 -8.564 1.00 42.50 87 GLY A CA 1
ATOM 682 C C . GLY A 1 87 ? 2.033 11.491 -7.886 1.00 42.50 87 GLY A C 1
ATOM 683 O O . GLY A 1 87 ? 2.133 12.311 -6.978 1.00 42.50 87 GLY A O 1
ATOM 684 N N . PHE A 1 88 ? 0.841 11.038 -8.297 1.00 39.09 88 PHE A N 1
ATOM 685 C CA . PHE A 1 88 ? -0.414 11.413 -7.642 1.00 39.09 88 PHE A CA 1
ATOM 686 C C . PHE A 1 88 ? -0.799 10.353 -6.605 1.00 39.09 88 PHE A C 1
ATOM 688 O O . PHE A 1 88 ? -1.197 9.233 -6.933 1.00 39.09 88 PHE A O 1
ATOM 695 N N . VAL A 1 89 ? -0.603 10.734 -5.346 1.00 50.47 89 VAL A N 1
ATOM 696 C CA . VAL A 1 89 ? -1.024 10.045 -4.126 1.00 50.47 89 VAL A CA 1
ATOM 697 C C . VAL A 1 89 ? -2.550 9.941 -4.135 1.00 50.47 89 VAL A C 1
ATOM 699 O O . VAL A 1 89 ? -3.214 10.961 -4.057 1.00 50.47 89 VAL A O 1
ATOM 702 N N . ASP A 1 90 ? -3.073 8.732 -4.356 1.00 56.97 90 ASP A N 1
ATOM 703 C CA . ASP A 1 90 ? -4.378 8.214 -3.891 1.00 56.97 90 ASP A CA 1
ATOM 704 C C . ASP A 1 90 ? -4.681 6.908 -4.637 1.00 56.97 90 ASP A C 1
ATOM 706 O O . ASP A 1 90 ? -5.581 6.797 -5.481 1.00 56.97 90 ASP A O 1
ATOM 710 N N . ILE A 1 91 ? -3.869 5.878 -4.379 1.00 67.38 91 ILE A N 1
ATOM 711 C CA . ILE A 1 91 ? -4.173 4.552 -4.911 1.00 67.38 91 ILE A CA 1
ATOM 712 C C . ILE A 1 91 ? -5.265 3.937 -4.045 1.00 67.38 91 ILE A C 1
ATOM 714 O O . ILE A 1 91 ? -5.033 3.469 -2.935 1.00 67.38 91 ILE A O 1
ATOM 718 N N . ASP A 1 92 ? -6.467 3.910 -4.602 1.00 82.81 92 ASP A N 1
ATOM 719 C CA . ASP A 1 92 ? -7.606 3.217 -4.024 1.00 82.81 92 ASP A CA 1
ATOM 720 C C . ASP A 1 92 ? -7.360 1.695 -4.009 1.00 82.81 92 ASP A C 1
ATOM 722 O O . ASP A 1 92 ? -7.305 1.060 -5.068 1.00 82.81 92 ASP A O 1
ATOM 726 N N . PHE A 1 93 ? -7.218 1.097 -2.822 1.00 85.38 93 PHE A N 1
ATOM 727 C CA . PHE A 1 93 ? -6.961 -0.335 -2.651 1.00 85.38 93 PHE A CA 1
ATOM 728 C C . PHE A 1 93 ? -8.105 -1.196 -3.190 1.00 85.38 93 PHE A C 1
ATOM 730 O O . PHE A 1 93 ? -7.848 -2.282 -3.715 1.00 85.38 93 PHE A O 1
ATOM 737 N N . TYR A 1 94 ? -9.346 -0.695 -3.171 1.00 85.19 94 TYR A N 1
ATOM 738 C CA . TYR A 1 94 ? -10.475 -1.387 -3.793 1.00 85.19 94 TYR A CA 1
ATOM 739 C C . TYR A 1 94 ? -10.288 -1.458 -5.312 1.00 85.19 94 TYR A C 1
ATOM 741 O O . TYR A 1 94 ? -10.331 -2.544 -5.891 1.00 85.19 94 TYR A O 1
ATOM 749 N N . LYS A 1 95 ? -9.939 -0.335 -5.955 1.00 84.06 95 LYS A N 1
ATOM 750 C CA . LYS A 1 95 ? -9.653 -0.309 -7.402 1.00 84.06 95 LYS A CA 1
ATOM 751 C C . LYS A 1 95 ? -8.422 -1.133 -7.761 1.00 84.06 95 LYS A C 1
ATOM 753 O O . LYS A 1 95 ? -8.429 -1.809 -8.788 1.00 84.06 95 LYS A O 1
ATOM 758 N N . ALA A 1 96 ? -7.380 -1.115 -6.927 1.00 82.50 96 ALA A N 1
ATOM 759 C CA . ALA A 1 96 ? -6.197 -1.950 -7.124 1.00 82.50 96 ALA A CA 1
ATOM 760 C C . ALA A 1 96 ? -6.564 -3.443 -7.158 1.00 82.50 96 ALA A C 1
ATOM 762 O O . ALA A 1 96 ? -5.960 -4.198 -7.921 1.00 82.50 96 ALA A O 1
ATOM 763 N N . MET A 1 97 ? -7.600 -3.839 -6.413 1.00 82.12 97 MET A N 1
ATOM 764 C CA . MET A 1 97 ? -8.147 -5.194 -6.356 1.00 82.12 97 MET A CA 1
ATOM 765 C C . MET A 1 97 ? -9.261 -5.502 -7.363 1.00 82.12 97 MET A C 1
ATOM 767 O O . MET A 1 97 ? -9.828 -6.589 -7.313 1.00 82.12 97 MET A O 1
ATOM 771 N N . ASP A 1 98 ? -9.535 -4.602 -8.314 1.00 80.69 98 ASP A N 1
ATOM 772 C CA . ASP A 1 98 ? -10.687 -4.687 -9.231 1.00 80.69 98 ASP A CA 1
ATOM 773 C C . ASP A 1 98 ? -12.039 -4.828 -8.501 1.00 80.69 98 ASP A C 1
ATOM 775 O O . ASP A 1 98 ? -12.999 -5.377 -9.043 1.00 80.69 98 ASP A O 1
ATOM 779 N N . LEU A 1 99 ? -12.118 -4.321 -7.270 1.00 79.69 99 LEU A N 1
ATOM 780 C CA . LEU A 1 99 ? -13.348 -4.205 -6.502 1.00 79.69 99 LEU A CA 1
ATOM 781 C C . LEU A 1 99 ? -13.896 -2.789 -6.681 1.00 79.69 99 LEU A C 1
ATOM 783 O O . LEU A 1 99 ? -13.170 -1.801 -6.550 1.00 79.69 99 LEU A O 1
ATOM 787 N N . ASP A 1 100 ? -15.187 -2.678 -6.974 1.00 76.94 100 ASP A N 1
ATOM 788 C CA . ASP A 1 100 ? -15.859 -1.386 -6.922 1.00 76.94 100 ASP A CA 1
ATOM 789 C C . ASP A 1 100 ? -16.228 -1.100 -5.467 1.00 76.94 100 ASP A C 1
ATOM 791 O O . ASP A 1 100 ? -17.039 -1.816 -4.881 1.00 76.94 100 ASP A O 1
ATOM 795 N N . PHE A 1 101 ? -15.641 -0.061 -4.876 1.00 77.06 101 PHE A N 1
ATOM 796 C CA . PHE A 1 101 ? -15.954 0.364 -3.511 1.00 77.06 101 PHE A CA 1
ATOM 797 C C . PHE A 1 101 ? -17.464 0.544 -3.293 1.00 77.06 101 PHE A C 1
ATOM 799 O O . PHE A 1 101 ? -17.984 0.161 -2.251 1.00 77.06 101 PHE A O 1
ATOM 806 N N . THR A 1 102 ? -18.183 1.059 -4.296 1.00 74.56 102 THR A N 1
ATOM 807 C CA . THR A 1 102 ? -19.635 1.293 -4.203 1.00 74.56 102 THR A CA 1
ATOM 808 C C . THR A 1 102 ? -20.454 0.003 -4.176 1.00 74.56 102 THR A C 1
ATOM 810 O O . THR A 1 102 ? -21.594 0.006 -3.717 1.00 74.56 102 THR A O 1
ATOM 813 N N . SER A 1 103 ? -19.867 -1.108 -4.629 1.00 78.06 103 SER A N 1
ATOM 814 C CA . SER A 1 103 ? -20.489 -2.433 -4.595 1.00 78.06 103 SER A CA 1
ATOM 815 C C . SER A 1 103 ? -20.317 -3.149 -3.254 1.00 78.06 103 SER A C 1
ATOM 817 O O . SER A 1 103 ? -20.994 -4.147 -3.009 1.00 78.06 103 SER A O 1
ATOM 819 N N . VAL A 1 104 ? -19.424 -2.662 -2.385 1.00 79.94 104 VAL A N 1
ATOM 820 C CA . VAL A 1 104 ? -19.133 -3.299 -1.099 1.00 79.94 104 VAL A CA 1
ATOM 821 C C . VAL A 1 104 ? -20.106 -2.778 -0.029 1.00 79.94 104 VAL A C 1
ATOM 823 O O . VAL A 1 104 ? -20.173 -1.565 0.200 1.00 79.94 104 VAL A O 1
ATOM 826 N N . PRO A 1 105 ? -20.853 -3.661 0.663 1.00 79.62 105 PRO A N 1
ATOM 827 C CA . PRO A 1 105 ? -21.799 -3.253 1.696 1.00 79.62 105 PRO A CA 1
ATOM 828 C C . PRO A 1 105 ? -21.135 -2.515 2.866 1.00 79.62 105 PRO A C 1
ATOM 830 O O . PRO A 1 105 ? -19.931 -2.633 3.110 1.00 79.62 105 PRO A O 1
ATOM 833 N N . LYS A 1 106 ? -21.947 -1.759 3.618 1.00 82.94 106 LYS A N 1
ATOM 834 C CA . LYS A 1 106 ? -21.517 -0.973 4.793 1.00 82.94 106 LYS A CA 1
ATOM 835 C C . LYS A 1 106 ? -20.340 -0.031 4.493 1.00 82.94 106 LYS A C 1
ATOM 837 O O . LYS A 1 106 ? -19.394 0.055 5.269 1.00 82.94 106 LYS A O 1
ATOM 842 N N . GLY A 1 107 ? -20.387 0.647 3.345 1.00 77.50 107 GLY A N 1
ATOM 843 C CA . GLY A 1 107 ? -19.380 1.645 2.971 1.00 77.50 107 GLY A CA 1
ATOM 844 C C . GLY A 1 107 ? -17.976 1.065 2.795 1.00 77.50 107 GLY A C 1
ATOM 845 O O . GLY A 1 107 ? -17.004 1.713 3.161 1.00 77.50 107 GLY A O 1
ATOM 846 N N . GLY A 1 108 ? -17.857 -0.165 2.285 1.00 80.69 108 GLY A N 1
ATOM 847 C CA . GLY A 1 108 ? -16.557 -0.811 2.085 1.00 80.69 108 GLY A CA 1
ATOM 848 C C . GLY A 1 108 ? -16.139 -1.796 3.175 1.00 80.69 108 GLY A C 1
ATOM 849 O O . GLY A 1 108 ? -15.173 -2.526 2.979 1.00 80.69 108 GLY A O 1
ATOM 850 N N . TRP A 1 109 ? -16.848 -1.876 4.306 1.00 86.69 109 TRP A N 1
ATOM 851 C CA . TRP A 1 109 ? -16.414 -2.728 5.418 1.00 86.69 109 TRP A CA 1
ATOM 852 C C . TRP A 1 109 ? -16.551 -4.231 5.141 1.00 86.69 109 TRP A C 1
ATOM 854 O O . TRP A 1 109 ? -15.645 -5.005 5.465 1.00 86.69 109 TRP A O 1
ATOM 864 N N . GLU A 1 110 ? -17.662 -4.668 4.545 1.00 87.06 110 GLU A N 1
ATOM 865 C CA . GLU A 1 110 ? -17.962 -6.094 4.343 1.00 87.06 110 GLU A CA 1
ATOM 866 C C . GLU A 1 110 ? -17.308 -6.650 3.073 1.00 87.06 110 GLU A C 1
ATOM 868 O O . GLU A 1 110 ? -17.952 -6.906 2.057 1.00 87.06 110 GLU A O 1
ATOM 873 N N . VAL A 1 111 ? -15.992 -6.851 3.141 1.00 86.44 111 VAL A N 1
ATOM 874 C CA . VAL A 1 111 ? -15.205 -7.434 2.048 1.00 86.44 111 VAL A CA 1
ATOM 875 C C . VAL A 1 111 ? -15.333 -8.963 2.033 1.00 86.44 111 VAL A C 1
ATOM 877 O O . VAL A 1 111 ? -14.985 -9.630 3.008 1.00 86.44 111 VAL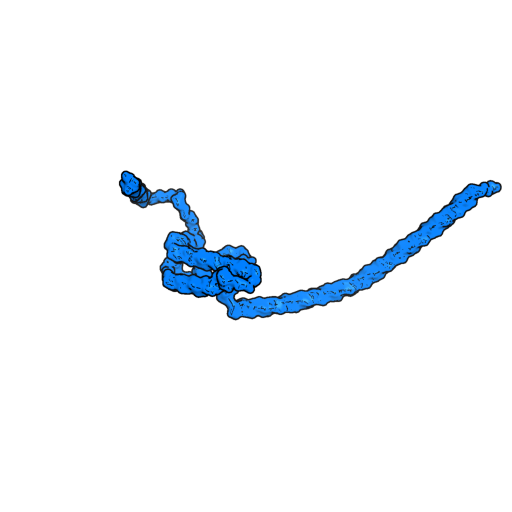 A O 1
ATOM 880 N N . ASP A 1 112 ? -15.749 -9.536 0.895 1.00 88.56 112 ASP A N 1
ATOM 881 C CA . ASP A 1 112 ? -15.674 -10.986 0.651 1.00 88.56 112 ASP A CA 1
ATOM 882 C C . ASP A 1 112 ? -14.203 -11.422 0.518 1.00 88.56 112 ASP A C 1
ATOM 884 O O . ASP A 1 112 ? -13.543 -11.201 -0.504 1.00 88.56 112 ASP A O 1
ATOM 888 N N . THR A 1 113 ? -13.692 -12.093 1.551 1.00 88.38 113 THR A N 1
ATOM 889 C CA . THR A 1 113 ? -12.314 -12.604 1.611 1.00 88.38 113 THR A CA 1
ATOM 890 C C . THR A 1 113 ? -12.011 -13.616 0.505 1.00 88.38 113 THR A C 1
ATOM 892 O O . THR A 1 113 ? -10.877 -13.697 0.023 1.00 88.38 113 THR A O 1
ATOM 895 N N . SER A 1 114 ? -13.018 -14.358 0.035 1.00 89.00 114 SER A N 1
ATOM 896 C CA . SER A 1 114 ? -12.864 -15.316 -1.058 1.00 89.00 114 SER A CA 1
ATOM 897 C C . SER A 1 114 ? -12.706 -14.604 -2.398 1.00 89.00 114 SER A C 1
ATOM 899 O O . SER A 1 114 ? -11.833 -14.978 -3.187 1.00 89.00 114 SER A O 1
ATOM 901 N N . ALA A 1 115 ? -13.507 -13.566 -2.662 1.00 87.19 115 ALA A N 1
ATOM 902 C CA . ALA A 1 115 ? -13.341 -12.707 -3.836 1.00 87.19 115 ALA A CA 1
ATOM 903 C C . ALA A 1 115 ? -11.993 -11.987 -3.823 1.00 87.19 115 ALA A C 1
ATOM 905 O O . ALA A 1 115 ? -11.271 -12.039 -4.821 1.00 87.19 115 ALA A O 1
ATOM 906 N N . LEU A 1 116 ? -11.612 -11.421 -2.676 1.00 88.94 116 LEU A N 1
ATOM 907 C CA . LEU A 1 116 ? -10.336 -10.737 -2.491 1.00 88.94 116 LEU A CA 1
ATOM 908 C C . LEU A 1 116 ? -9.150 -11.670 -2.792 1.00 88.94 116 LEU A C 1
ATOM 910 O O . LEU A 1 116 ? -8.271 -11.335 -3.585 1.00 88.94 116 LEU A O 1
ATOM 914 N N . LYS A 1 117 ? -9.161 -12.894 -2.251 1.00 91.00 117 LYS A N 1
ATOM 915 C CA . LYS A 1 117 ? -8.116 -13.900 -2.507 1.00 91.00 117 LYS A CA 1
ATOM 916 C C . LYS A 1 117 ? -8.085 -14.372 -3.964 1.00 91.00 117 LYS A C 1
ATOM 918 O O . LYS A 1 117 ? -7.020 -14.720 -4.480 1.00 91.00 117 LYS A O 1
ATOM 923 N N . ARG A 1 118 ? -9.231 -14.432 -4.655 1.00 89.62 118 ARG A N 1
ATOM 924 C CA . ARG A 1 118 ? -9.274 -14.726 -6.103 1.00 89.62 118 ARG A CA 1
ATOM 925 C C . ARG A 1 118 ? -8.633 -13.595 -6.908 1.00 89.62 118 ARG A C 1
ATOM 927 O O . ARG A 1 118 ? -7.771 -13.884 -7.735 1.00 89.62 118 ARG A O 1
ATOM 934 N N . ALA A 1 119 ? -9.003 -12.346 -6.635 1.00 87.75 119 ALA A N 1
ATOM 935 C CA . ALA A 1 119 ? -8.450 -11.172 -7.306 1.00 87.75 119 ALA A CA 1
ATOM 936 C C . ALA A 1 119 ? -6.933 -11.053 -7.091 1.00 87.75 119 ALA A C 1
ATOM 938 O O . ALA A 1 119 ? -6.183 -10.915 -8.059 1.00 87.75 119 ALA A O 1
ATOM 939 N N . TRP A 1 120 ? -6.474 -11.221 -5.847 1.00 91.62 120 TRP A N 1
ATOM 940 C CA . TRP A 1 120 ? -5.052 -11.228 -5.503 1.00 91.62 120 TRP A CA 1
ATOM 941 C C . TRP A 1 120 ? -4.272 -12.279 -6.302 1.00 91.62 120 TRP A C 1
ATOM 943 O O . TRP A 1 120 ? -3.286 -11.945 -6.958 1.00 91.62 120 TRP A O 1
ATOM 953 N N . ARG A 1 121 ? -4.752 -13.533 -6.344 1.00 89.88 121 ARG A N 1
ATOM 954 C CA . ARG A 1 121 ? -4.102 -14.607 -7.119 1.00 89.88 121 ARG A CA 1
ATOM 955 C C . ARG A 1 121 ? -4.003 -14.283 -8.608 1.00 89.88 121 ARG A C 1
ATOM 957 O O . ARG A 1 121 ? -2.965 -14.539 -9.209 1.00 89.88 121 ARG A O 1
ATOM 964 N N . LEU A 1 122 ? -5.061 -13.730 -9.203 1.00 88.81 122 LEU A N 1
ATOM 965 C CA . LEU A 1 122 ? -5.073 -13.363 -10.623 1.00 88.81 122 LEU A CA 1
ATOM 966 C C . LEU A 1 122 ? -4.070 -12.248 -10.938 1.00 88.81 122 LEU A C 1
ATOM 968 O O . LEU A 1 122 ? -3.414 -12.296 -11.975 1.00 88.81 122 LEU A O 1
ATOM 972 N N . LYS A 1 123 ? -3.924 -11.266 -10.046 1.00 86.56 123 LYS A N 1
ATOM 973 C CA . LYS A 1 123 ? -2.987 -10.151 -10.232 1.00 86.56 123 LYS A CA 1
ATOM 974 C C . LYS A 1 123 ? -1.542 -10.582 -10.007 1.00 86.56 123 LYS A C 1
ATOM 976 O O . LYS A 1 123 ? -0.706 -10.372 -10.884 1.00 86.56 123 LYS A O 1
ATOM 981 N N . MET A 1 124 ? -1.272 -11.292 -8.911 1.00 86.62 124 MET A N 1
ATOM 982 C CA . MET A 1 124 ? 0.050 -11.858 -8.628 1.00 86.62 124 MET A CA 1
ATOM 983 C C . MET A 1 124 ? 0.503 -12.834 -9.712 1.00 86.62 124 MET A C 1
ATOM 985 O O . MET A 1 124 ? 1.687 -12.904 -10.026 1.00 86.62 124 MET A O 1
ATOM 989 N N . ALA A 1 125 ? -0.429 -13.524 -10.374 1.00 85.62 125 ALA A N 1
ATOM 990 C CA . ALA A 1 125 ? -0.097 -14.355 -11.520 1.00 85.62 125 ALA A CA 1
ATOM 991 C C . ALA A 1 125 ? 0.540 -13.576 -12.690 1.00 85.62 125 ALA A C 1
ATOM 993 O O . ALA A 1 125 ? 1.216 -14.191 -13.510 1.00 85.62 125 ALA A O 1
ATOM 994 N N . VAL A 1 126 ? 0.363 -12.261 -12.790 1.00 80.75 126 VAL A N 1
ATOM 995 C CA . VAL A 1 126 ? 0.949 -11.450 -13.867 1.00 80.75 126 VAL A CA 1
ATOM 996 C C . VAL A 1 126 ? 2.161 -10.660 -13.380 1.00 80.75 126 VAL A C 1
ATOM 998 O O . VAL A 1 126 ? 3.128 -10.515 -14.121 1.00 80.75 126 VAL A O 1
ATOM 1001 N N . THR A 1 127 ? 2.119 -10.160 -12.146 1.00 80.56 127 THR A N 1
ATOM 1002 C CA . THR A 1 127 ? 3.083 -9.169 -11.644 1.00 80.56 127 THR A CA 1
ATOM 1003 C C . THR A 1 127 ? 4.201 -9.756 -10.784 1.00 80.56 127 THR A C 1
ATOM 1005 O O . THR A 1 127 ? 5.074 -9.008 -10.357 1.00 80.56 127 THR A O 1
ATOM 1008 N N . HIS A 1 128 ? 4.194 -11.062 -10.482 1.00 78.38 128 HIS A N 1
ATOM 1009 C CA . HIS A 1 128 ? 5.209 -11.661 -9.608 1.00 78.38 128 HIS A CA 1
ATOM 1010 C C . HIS A 1 128 ? 6.629 -11.536 -10.201 1.00 78.38 128 HIS A C 1
ATOM 1012 O O . HIS A 1 128 ? 6.805 -11.861 -11.380 1.00 78.38 128 HIS A O 1
ATOM 1018 N N . PRO A 1 129 ? 7.649 -11.160 -9.401 1.00 77.75 129 PRO A N 1
ATOM 1019 C CA . PRO A 1 129 ? 9.039 -11.046 -9.855 1.00 77.75 129 PRO A CA 1
ATOM 1020 C C . PRO A 1 129 ? 9.560 -12.294 -10.584 1.00 77.75 129 PRO A C 1
ATOM 1022 O O . PRO A 1 129 ? 10.125 -12.176 -11.667 1.00 77.75 129 PRO A O 1
ATOM 1025 N N . ASP A 1 130 ? 9.257 -13.496 -10.078 1.00 82.62 130 ASP A N 1
ATOM 1026 C CA . ASP A 1 130 ? 9.630 -14.772 -10.721 1.00 82.62 130 ASP A CA 1
ATOM 1027 C C . ASP A 1 130 ? 9.095 -14.935 -12.153 1.00 82.62 130 ASP A C 1
ATOM 1029 O O . ASP A 1 130 ? 9.666 -15.675 -12.951 1.00 82.62 130 ASP A O 1
ATOM 1033 N N . ARG A 1 131 ? 8.003 -14.248 -12.510 1.00 79.31 131 ARG A N 1
ATOM 1034 C CA . ARG A 1 131 ? 7.435 -14.265 -13.871 1.00 79.31 131 ARG A CA 1
ATOM 1035 C C . ARG A 1 131 ? 8.005 -13.180 -14.780 1.00 79.31 131 ARG A C 1
ATOM 1037 O O . ARG A 1 131 ? 7.769 -13.210 -15.986 1.00 79.31 131 ARG A O 1
ATOM 1044 N N . MET A 1 132 ? 8.748 -12.236 -14.212 1.00 75.69 132 MET A N 1
ATOM 1045 C CA . MET A 1 132 ? 9.403 -11.137 -14.921 1.00 75.69 132 MET A CA 1
ATOM 1046 C C . MET A 1 132 ? 10.872 -11.457 -15.248 1.00 75.69 132 MET A C 1
ATOM 1048 O O . MET A 1 132 ? 11.541 -10.653 -15.895 1.00 75.69 132 MET A O 1
ATOM 1052 N N . VAL A 1 133 ? 11.373 -12.635 -14.855 1.00 77.44 133 VAL A N 1
ATOM 1053 C CA . VAL A 1 133 ? 12.727 -13.106 -15.180 1.00 77.44 133 VAL A CA 1
ATOM 1054 C C . VAL A 1 133 ? 12.901 -13.157 -16.704 1.00 77.44 133 VAL A C 1
ATOM 1056 O O . VAL A 1 133 ? 12.159 -13.844 -17.403 1.00 77.44 133 VAL A O 1
ATOM 1059 N N . GLY A 1 134 ? 13.864 -12.393 -17.228 1.00 78.00 134 GLY A N 1
ATOM 1060 C CA . GLY A 1 134 ? 14.130 -12.264 -18.669 1.00 78.00 134 GLY A CA 1
ATOM 1061 C C . GLY A 1 134 ? 13.464 -11.063 -19.358 1.00 78.00 134 GLY A C 1
ATOM 1062 O O . GLY A 1 134 ? 13.638 -10.886 -20.563 1.00 78.00 134 GLY A O 1
ATOM 1063 N N . ARG A 1 135 ? 12.720 -10.228 -18.621 1.00 82.12 135 ARG A N 1
ATOM 1064 C CA . ARG A 1 135 ? 12.230 -8.917 -19.089 1.00 82.12 135 ARG A CA 1
ATOM 1065 C C . ARG A 1 135 ? 13.313 -7.845 -18.975 1.00 82.12 135 ARG A C 1
ATOM 1067 O O . ARG A 1 135 ? 14.346 -8.070 -18.350 1.00 82.12 135 ARG A O 1
ATOM 1074 N N . THR A 1 136 ? 13.074 -6.669 -19.548 1.00 86.44 136 THR A N 1
ATOM 1075 C CA . THR A 1 136 ? 13.984 -5.524 -19.374 1.00 86.44 136 THR A CA 1
ATOM 1076 C C . THR A 1 136 ? 14.028 -5.067 -17.912 1.00 86.44 136 THR A C 1
ATOM 1078 O O . THR A 1 136 ? 13.038 -5.206 -17.193 1.00 86.44 136 THR A O 1
ATOM 1081 N N . ASP A 1 137 ? 15.135 -4.464 -17.470 1.00 84.69 137 ASP A N 1
ATOM 1082 C CA . ASP A 1 137 ? 15.292 -3.987 -16.082 1.00 84.69 137 ASP A CA 1
ATOM 1083 C C . ASP A 1 137 ? 14.150 -3.054 -15.648 1.00 84.69 137 ASP A C 1
ATOM 1085 O O . ASP A 1 137 ? 13.636 -3.149 -14.533 1.00 84.69 137 ASP A O 1
ATOM 1089 N N . LYS A 1 138 ? 13.684 -2.195 -16.565 1.00 81.00 138 LYS A N 1
ATOM 1090 C CA . LYS A 1 138 ? 12.544 -1.296 -16.328 1.00 81.00 138 LYS A CA 1
ATOM 1091 C C . LYS A 1 138 ? 11.244 -2.062 -16.091 1.00 81.00 138 LYS A C 1
ATOM 1093 O O . LYS A 1 138 ? 10.496 -1.727 -15.180 1.00 81.00 138 LYS A O 1
ATOM 1098 N N . GLU A 1 139 ? 10.960 -3.082 -16.896 1.00 80.38 139 GLU A N 1
ATOM 1099 C CA . GLU A 1 139 ? 9.761 -3.911 -16.730 1.00 80.38 139 GLU A CA 1
ATOM 1100 C C . GLU A 1 139 ? 9.812 -4.725 -15.435 1.00 80.38 139 GLU A C 1
ATOM 1102 O O . GLU A 1 139 ? 8.801 -4.820 -14.743 1.00 80.38 139 GLU A O 1
ATOM 1107 N N . GLN A 1 140 ? 10.984 -5.257 -15.071 1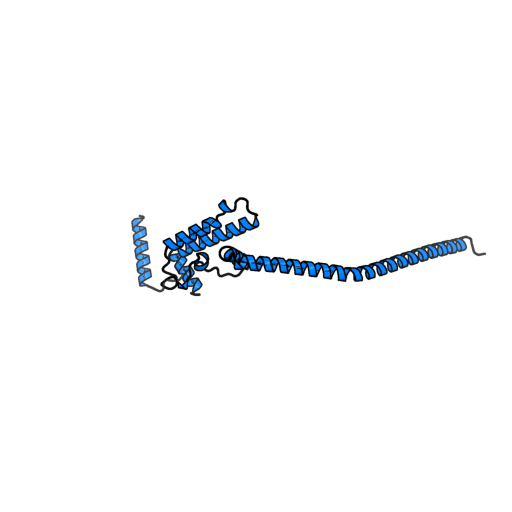.00 83.94 140 GLN A N 1
ATOM 1108 C CA . GLN A 1 140 ? 11.175 -5.968 -13.805 1.00 83.94 140 GLN A CA 1
ATOM 1109 C C . GLN A 1 140 ? 10.932 -5.047 -12.603 1.00 83.94 140 GLN A C 1
ATOM 1111 O O . GLN A 1 140 ? 10.211 -5.419 -11.676 1.00 83.94 140 GLN A O 1
ATOM 1116 N N . GLN A 1 141 ? 11.467 -3.823 -12.638 1.00 84.31 141 GLN A N 1
ATOM 1117 C CA . GLN A 1 141 ? 11.257 -2.825 -11.590 1.00 84.31 141 GLN A CA 1
ATOM 1118 C C . GLN A 1 141 ? 9.778 -2.432 -11.462 1.00 84.31 141 GLN A C 1
ATOM 1120 O O . GLN A 1 141 ? 9.248 -2.371 -10.351 1.00 84.31 141 GLN A O 1
ATOM 1125 N N . ILE A 1 142 ? 9.094 -2.213 -12.590 1.00 80.88 142 ILE A N 1
ATOM 1126 C CA . ILE A 1 142 ? 7.654 -1.933 -12.610 1.00 80.88 142 ILE A CA 1
ATOM 1127 C C . ILE A 1 142 ? 6.881 -3.118 -12.019 1.00 80.88 142 ILE A C 1
ATOM 1129 O O . ILE A 1 142 ? 6.044 -2.913 -11.145 1.00 80.88 142 ILE A O 1
ATOM 1133 N N . GLY A 1 143 ? 7.176 -4.354 -12.433 1.00 81.56 143 GLY A N 1
ATOM 1134 C CA . GLY A 1 143 ? 6.527 -5.556 -11.903 1.00 81.56 143 GLY A CA 1
ATOM 1135 C C . GLY A 1 143 ? 6.706 -5.706 -10.390 1.00 81.56 143 GLY A C 1
ATOM 1136 O O . GLY A 1 143 ? 5.733 -5.942 -9.672 1.00 81.56 143 GLY A O 1
ATOM 1137 N N . ALA A 1 144 ? 7.917 -5.460 -9.882 1.00 84.62 144 ALA A N 1
ATOM 1138 C CA . ALA A 1 144 ? 8.197 -5.468 -8.449 1.00 84.62 144 ALA A CA 1
ATOM 1139 C C . ALA A 1 144 ? 7.342 -4.434 -7.694 1.00 84.62 144 ALA A C 1
ATOM 1141 O O . ALA A 1 144 ? 6.660 -4.793 -6.733 1.00 84.62 144 ALA A O 1
ATOM 1142 N N . GLN A 1 145 ? 7.287 -3.186 -8.171 1.00 84.94 145 GLN A N 1
ATOM 1143 C CA . GLN A 1 145 ? 6.450 -2.136 -7.574 1.00 84.94 145 GLN A CA 1
ATOM 1144 C C . GLN A 1 145 ? 4.957 -2.491 -7.613 1.00 84.94 145 GLN A C 1
ATOM 1146 O O . GLN A 1 145 ? 4.241 -2.281 -6.634 1.00 84.94 145 GLN A O 1
ATOM 1151 N N . GLN A 1 146 ? 4.485 -3.076 -8.717 1.00 84.38 146 GLN A N 1
ATOM 1152 C CA . GLN A 1 146 ? 3.097 -3.513 -8.840 1.00 84.38 146 GLN A CA 1
ATOM 1153 C C . GLN A 1 146 ? 2.767 -4.638 -7.854 1.00 84.38 146 GLN A C 1
ATOM 1155 O O . GLN A 1 146 ? 1.737 -4.577 -7.183 1.00 84.38 146 GLN A O 1
ATOM 1160 N N . SER A 1 147 ? 3.639 -5.641 -7.734 1.00 86.69 147 SER A N 1
ATOM 1161 C CA . SER A 1 147 ? 3.452 -6.755 -6.799 1.00 86.69 147 SER A CA 1
ATOM 1162 C C . SER A 1 147 ? 3.413 -6.288 -5.340 1.00 86.69 147 SER A C 1
ATOM 1164 O O . SER A 1 147 ? 2.519 -6.692 -4.598 1.00 86.69 147 SER A O 1
ATOM 1166 N N . ALA A 1 148 ? 4.297 -5.362 -4.954 1.00 87.75 148 ALA A N 1
ATOM 1167 C CA . ALA A 1 148 ? 4.310 -4.765 -3.621 1.00 87.75 148 ALA A CA 1
ATOM 1168 C C . ALA A 1 148 ? 2.994 -4.035 -3.307 1.00 87.75 148 ALA A C 1
ATOM 1170 O O . ALA A 1 148 ? 2.420 -4.215 -2.234 1.00 87.75 148 ALA A O 1
ATOM 1171 N N . LEU A 1 149 ? 2.477 -3.260 -4.262 1.00 87.12 149 LEU A N 1
ATOM 1172 C CA . LEU A 1 149 ? 1.209 -2.550 -4.112 1.00 87.12 149 LEU A CA 1
ATOM 1173 C C . LEU A 1 149 ? 0.011 -3.505 -3.993 1.00 87.12 149 LEU A C 1
ATOM 1175 O O . LEU A 1 149 ? -0.863 -3.288 -3.157 1.00 87.12 149 LEU A O 1
ATOM 1179 N N . ILE A 1 150 ? -0.026 -4.566 -4.804 1.00 89.06 150 ILE A N 1
ATOM 1180 C CA . ILE A 1 150 ? -1.084 -5.586 -4.751 1.00 89.06 150 ILE A CA 1
ATOM 1181 C C . ILE A 1 150 ? -1.065 -6.319 -3.404 1.00 89.06 150 ILE A C 1
ATOM 1183 O O . ILE A 1 150 ? -2.128 -6.542 -2.825 1.00 89.06 150 ILE A O 1
ATOM 1187 N N . ASN A 1 151 ? 0.119 -6.665 -2.893 1.00 91.12 151 ASN A N 1
ATOM 1188 C CA . ASN A 1 151 ? 0.263 -7.294 -1.580 1.00 91.12 151 ASN A CA 1
ATOM 1189 C C . ASN A 1 151 ? -0.192 -6.362 -0.459 1.00 91.12 151 ASN A C 1
ATOM 1191 O O . ASN A 1 151 ? -1.011 -6.766 0.359 1.00 91.12 151 ASN A O 1
ATOM 1195 N N . ARG A 1 152 ? 0.239 -5.096 -0.476 1.00 90.31 152 ARG A N 1
ATOM 1196 C CA . ARG A 1 152 ? -0.211 -4.104 0.508 1.00 90.31 152 ARG A CA 1
ATOM 1197 C C . ARG A 1 152 ? -1.732 -3.950 0.493 1.00 90.31 152 ARG A C 1
ATOM 1199 O O . ARG A 1 152 ? -2.363 -4.062 1.535 1.00 90.31 152 ARG A O 1
ATOM 1206 N N . ALA A 1 153 ? -2.334 -3.771 -0.685 1.00 89.88 153 ALA A N 1
ATOM 1207 C CA . ALA A 1 153 ? -3.787 -3.669 -0.814 1.00 89.88 153 ALA A CA 1
ATOM 1208 C C . ALA A 1 153 ? -4.500 -4.934 -0.305 1.00 89.88 153 ALA A C 1
ATOM 1210 O O . ALA A 1 153 ? -5.549 -4.840 0.328 1.00 89.88 153 ALA A O 1
ATOM 1211 N N . TYR A 1 154 ? -3.930 -6.118 -0.551 1.00 91.44 154 TYR A N 1
ATOM 1212 C CA . TYR A 1 154 ? -4.467 -7.386 -0.057 1.00 91.44 154 TYR A CA 1
ATOM 1213 C C . TYR A 1 154 ? -4.449 -7.451 1.462 1.00 91.44 154 TYR A C 1
ATOM 1215 O O . TYR A 1 154 ? -5.480 -7.719 2.065 1.00 91.44 154 TYR A O 1
ATOM 1223 N N . GLU A 1 155 ? -3.298 -7.191 2.072 1.00 91.94 155 GLU A N 1
ATOM 1224 C CA . GLU A 1 155 ? -3.103 -7.268 3.518 1.00 91.94 155 GLU A CA 1
ATOM 1225 C C . GLU A 1 155 ? -3.950 -6.232 4.256 1.00 91.94 155 GLU A C 1
ATOM 1227 O O . GLU A 1 155 ? -4.589 -6.567 5.257 1.00 91.94 155 GLU A O 1
ATOM 1232 N N . THR A 1 156 ? -4.027 -5.003 3.733 1.00 90.81 156 THR A N 1
ATOM 1233 C CA . THR A 1 156 ? -4.871 -3.953 4.308 1.00 90.81 156 THR A CA 1
ATOM 1234 C C . THR A 1 156 ? -6.348 -4.315 4.217 1.00 90.81 156 THR A C 1
ATOM 1236 O O . THR A 1 156 ? -7.065 -4.203 5.204 1.00 90.81 156 THR A O 1
ATOM 1239 N N . LEU A 1 157 ? -6.823 -4.784 3.058 1.00 90.38 157 LEU A N 1
ATOM 1240 C CA . LEU A 1 157 ? -8.230 -5.151 2.901 1.00 90.38 157 LEU A CA 1
ATOM 1241 C C . LEU A 1 157 ? -8.571 -6.487 3.560 1.00 90.38 157 LEU A C 1
ATOM 1243 O O . LEU A 1 157 ? -9.741 -6.717 3.831 1.00 90.38 157 LEU A O 1
ATOM 1247 N N . LEU A 1 158 ? -7.617 -7.378 3.825 1.00 92.06 158 LEU A N 1
ATOM 1248 C CA . LEU A 1 158 ? -7.870 -8.662 4.480 1.00 92.06 158 LEU A CA 1
ATOM 1249 C C . LEU A 1 158 ? -8.077 -8.494 5.988 1.00 92.06 158 LEU A C 1
ATOM 1251 O O . LEU A 1 158 ? -9.018 -9.069 6.533 1.00 92.06 158 LEU A O 1
ATOM 1255 N N . ASN A 1 159 ? -7.224 -7.703 6.639 1.00 91.19 159 ASN A N 1
ATOM 1256 C CA . ASN A 1 159 ? -7.210 -7.559 8.091 1.00 91.19 159 ASN A CA 1
ATOM 1257 C C . ASN A 1 159 ? -8.190 -6.465 8.562 1.00 91.19 159 ASN A C 1
ATOM 1259 O O . ASN A 1 159 ? -8.121 -5.346 8.054 1.00 91.19 159 ASN A O 1
ATOM 1263 N N . PRO A 1 160 ? -9.072 -6.732 9.548 1.00 90.44 160 PRO A N 1
ATOM 1264 C CA . PRO A 1 160 ? -10.090 -5.770 9.982 1.00 90.44 160 PRO A CA 1
ATOM 1265 C C . PRO A 1 160 ? -9.527 -4.435 10.484 1.00 90.44 160 PRO A C 1
ATOM 1267 O O . PRO A 1 160 ? -10.045 -3.387 10.116 1.00 90.44 160 PRO A O 1
ATOM 1270 N N . LEU A 1 161 ? -8.459 -4.462 11.288 1.00 87.00 161 LEU A N 1
ATOM 1271 C CA . LEU A 1 161 ? -7.878 -3.251 11.876 1.00 87.00 161 LEU A CA 1
ATOM 1272 C C . LEU A 1 161 ? -7.234 -2.339 10.806 1.00 87.00 161 LEU A C 1
ATOM 1274 O O . LEU A 1 161 ? -7.694 -1.209 10.651 1.00 87.00 161 LEU A O 1
ATOM 1278 N N . PRO A 1 162 ? -6.281 -2.808 9.973 1.00 88.44 162 PRO A N 1
ATOM 1279 C CA . PRO A 1 162 ? -5.777 -2.029 8.838 1.00 88.44 162 PRO A CA 1
ATOM 1280 C C . PRO A 1 162 ? -6.871 -1.551 7.877 1.00 88.44 162 PRO A C 1
ATOM 1282 O O . PRO A 1 162 ? -6.787 -0.441 7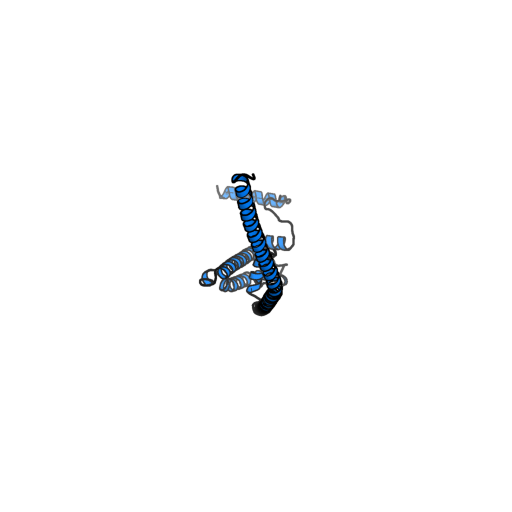.354 1.00 88.44 162 PRO A O 1
ATOM 1285 N N . ARG A 1 163 ? -7.915 -2.360 7.650 1.00 90.06 163 ARG A N 1
ATOM 1286 C CA . ARG A 1 163 ? -9.067 -1.966 6.828 1.00 90.06 163 ARG A CA 1
ATOM 1287 C C . ARG A 1 163 ? -9.817 -0.789 7.446 1.00 90.06 163 ARG A C 1
ATOM 1289 O O . ARG A 1 163 ? -10.223 0.103 6.707 1.00 90.06 163 ARG A O 1
ATOM 1296 N N . ALA A 1 164 ? -10.009 -0.789 8.764 1.00 86.88 164 ALA A N 1
ATOM 1297 C CA . ALA A 1 164 ? -10.682 0.293 9.475 1.00 86.88 164 ALA A CA 1
ATOM 1298 C C . ALA A 1 164 ? -9.896 1.601 9.343 1.00 86.88 164 ALA A C 1
ATOM 1300 O O . ALA A 1 164 ? -10.463 2.585 8.878 1.00 86.88 164 ALA A O 1
ATOM 1301 N N . HIS A 1 165 ? -8.589 1.587 9.631 1.00 84.06 165 HIS A N 1
ATOM 1302 C CA . HIS A 1 165 ? -7.718 2.754 9.436 1.00 84.06 165 HIS A CA 1
ATOM 1303 C C . HIS A 1 165 ? -7.766 3.264 7.993 1.00 84.06 165 HIS A C 1
ATOM 1305 O O . HIS A 1 165 ? -7.999 4.445 7.763 1.00 84.06 165 HIS A O 1
ATOM 1311 N N . TYR A 1 166 ? -7.664 2.366 7.013 1.00 85.50 166 TYR A N 1
ATOM 1312 C CA . TYR A 1 166 ? -7.741 2.739 5.602 1.00 85.50 166 TYR A CA 1
ATOM 1313 C C . TYR A 1 166 ? -9.082 3.384 5.212 1.00 85.50 166 TYR A C 1
ATOM 1315 O O . TYR A 1 166 ? -9.129 4.333 4.428 1.00 85.50 166 TYR A O 1
ATOM 1323 N N . LEU A 1 167 ? -10.197 2.874 5.742 1.00 86.19 167 LEU A N 1
ATOM 1324 C CA . LEU A 1 167 ? -11.514 3.471 5.519 1.00 86.19 167 LEU A CA 1
ATOM 1325 C C . LEU A 1 167 ? -11.629 4.845 6.191 1.00 86.19 167 LEU A C 1
ATOM 1327 O O . LEU A 1 167 ? -12.173 5.761 5.579 1.00 86.19 167 LEU A O 1
ATOM 1331 N N . LEU A 1 168 ? -11.093 5.008 7.403 1.00 84.38 168 LEU A N 1
ATOM 1332 C CA . LEU A 1 168 ? -11.054 6.290 8.111 1.00 84.38 168 LEU A CA 1
ATOM 1333 C C . LEU A 1 168 ? -10.242 7.335 7.333 1.00 84.38 168 LEU A C 1
ATOM 1335 O O . LEU A 1 168 ? -10.764 8.414 7.052 1.00 84.38 168 LEU A O 1
ATOM 1339 N N . GLU A 1 169 ? -9.032 6.983 6.889 1.00 83.38 169 GLU A N 1
ATOM 1340 C CA . GLU A 1 169 ? -8.185 7.827 6.034 1.00 83.38 169 GLU A CA 1
ATOM 1341 C C . GLU A 1 169 ? -8.926 8.250 4.759 1.00 83.38 169 GLU A C 1
ATOM 1343 O O . GLU A 1 169 ? -8.992 9.433 4.423 1.00 83.38 169 GLU A O 1
ATOM 1348 N N . ARG A 1 170 ? -9.573 7.298 4.074 1.00 82.69 170 ARG A N 1
ATOM 1349 C CA . ARG A 1 170 ? -10.366 7.570 2.865 1.00 82.69 170 ARG A CA 1
ATOM 1350 C C . ARG A 1 170 ? -11.508 8.555 3.126 1.00 82.69 170 ARG A C 1
ATOM 1352 O O . ARG A 1 170 ? -11.821 9.391 2.277 1.00 82.69 170 ARG A O 1
ATOM 1359 N N . HIS A 1 171 ? -12.154 8.449 4.281 1.00 82.75 171 HIS A N 1
ATOM 1360 C CA . HIS A 1 171 ? -13.230 9.346 4.693 1.00 82.75 171 HIS A CA 1
ATOM 1361 C C . HIS A 1 171 ? -12.729 10.672 5.283 1.00 82.75 171 HIS A C 1
ATOM 1363 O O . HIS A 1 171 ? -13.557 11.485 5.687 1.00 82.75 171 HIS A O 1
ATOM 1369 N N . HIS A 1 172 ? -11.413 10.924 5.260 1.00 78.00 172 HIS A N 1
ATOM 1370 C CA . HIS A 1 172 ? -10.779 12.121 5.821 1.00 78.00 172 HIS A CA 1
ATOM 1371 C C . HIS A 1 172 ? -11.082 12.282 7.321 1.00 78.00 172 HIS A C 1
ATOM 1373 O O . HIS A 1 172 ? -11.206 13.399 7.827 1.00 78.00 172 HIS A O 1
ATOM 1379 N N . ALA A 1 173 ? -11.250 11.158 8.023 1.00 75.69 173 ALA A N 1
ATOM 1380 C CA . ALA A 1 173 ? -11.407 11.140 9.467 1.00 75.69 173 ALA A CA 1
ATOM 1381 C C . ALA A 1 173 ? -10.050 11.403 10.154 1.00 75.69 173 ALA A C 1
ATOM 1383 O O . ALA A 1 173 ? -9.007 11.115 9.560 1.00 75.69 173 ALA A O 1
ATOM 1384 N N . PRO A 1 174 ? -10.044 11.943 11.387 1.00 70.56 174 PRO A N 1
ATOM 1385 C CA . PRO A 1 174 ? -8.815 12.105 12.154 1.00 70.56 174 PRO A CA 1
ATOM 1386 C C . PRO A 1 174 ? -8.130 10.751 12.361 1.00 70.56 174 PRO A C 1
ATOM 1388 O O . PRO A 1 174 ? -8.798 9.740 12.590 1.00 70.56 174 PRO A O 1
ATOM 1391 N N . GLU A 1 175 ? -6.803 10.742 12.278 1.00 66.25 175 GLU A N 1
ATOM 1392 C CA . GLU A 1 175 ? -6.003 9.572 12.626 1.00 66.25 175 GLU A CA 1
ATOM 1393 C C . GLU A 1 175 ? -6.190 9.276 14.117 1.00 66.25 175 GLU A C 1
ATOM 1395 O O . GLU A 1 175 ? -6.017 10.166 14.946 1.00 66.25 175 GLU A O 1
ATOM 1400 N N . VAL A 1 176 ? -6.595 8.045 14.437 1.00 66.12 176 VAL A N 1
ATOM 1401 C CA . VAL A 1 176 ? -6.752 7.577 15.818 1.00 66.12 176 VAL A CA 1
ATOM 1402 C C . VAL A 1 176 ? -5.486 6.820 16.189 1.00 66.12 176 VAL A C 1
ATOM 1404 O O . VAL A 1 176 ? -5.183 5.789 15.581 1.00 66.12 176 VAL A O 1
ATOM 1407 N N . SER A 1 177 ? -4.744 7.343 17.159 1.00 65.62 177 SER A N 1
ATOM 1408 C CA . SER A 1 177 ? -3.528 6.727 17.691 1.00 65.62 177 SER A CA 1
ATOM 1409 C C . SER A 1 177 ? -3.848 5.871 18.915 1.00 65.62 177 SER A C 1
ATOM 1411 O O . SER A 1 177 ? -4.735 6.196 19.696 1.00 65.62 177 SER A O 1
ATOM 1413 N N . GLU A 1 178 ? -3.062 4.819 19.163 1.00 63.66 178 GLU A N 1
ATOM 1414 C CA . GLU A 1 178 ? -3.113 4.078 20.437 1.00 63.66 178 GLU A CA 1
ATOM 1415 C C . GLU A 1 178 ? -2.785 4.966 21.652 1.00 63.66 178 GLU A C 1
ATOM 1417 O O . GLU A 1 178 ? -3.123 4.627 22.783 1.00 63.66 178 GLU A O 1
ATOM 1422 N N . SER A 1 179 ? -2.113 6.100 21.424 1.00 59.34 179 SER A N 1
ATOM 1423 C CA . SER A 1 179 ? -1.817 7.099 22.454 1.00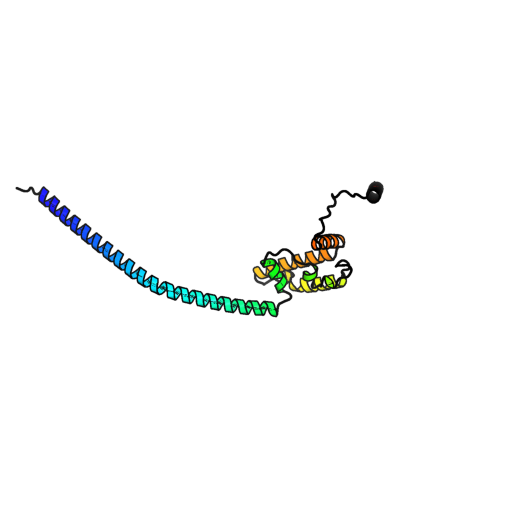 59.34 179 SER A CA 1
ATOM 1424 C C . SER A 1 179 ? -2.967 8.065 22.729 1.00 59.34 179 SER A C 1
ATOM 1426 O O . SER A 1 179 ? -2.850 8.871 23.654 1.00 59.34 179 SER A O 1
ATOM 1428 N N . ASP A 1 180 ? -4.026 8.051 21.914 1.00 63.66 180 ASP A N 1
ATOM 1429 C CA . ASP A 1 180 ? -5.187 8.892 22.171 1.00 63.66 180 ASP A CA 1
ATOM 1430 C C . ASP A 1 180 ? -5.861 8.406 23.450 1.00 63.66 180 ASP A C 1
ATOM 1432 O O . ASP A 1 180 ? -6.143 7.219 23.630 1.00 63.66 180 ASP A O 1
ATOM 1436 N N . SER A 1 181 ? -6.056 9.334 24.386 1.00 60.47 181 SER A N 1
ATOM 1437 C CA . SER A 1 181 ? -6.633 9.010 25.683 1.00 60.47 181 SER A CA 1
ATOM 1438 C C . SER A 1 181 ? -8.025 8.430 25.474 1.00 60.47 181 SER A C 1
ATOM 1440 O O . SER A 1 181 ? -8.888 9.089 24.897 1.00 60.47 181 SER A O 1
ATOM 1442 N N . LEU A 1 182 ? -8.257 7.219 25.983 1.00 64.38 182 LEU A N 1
ATOM 1443 C CA . LEU A 1 182 ? -9.604 6.674 26.082 1.00 64.38 182 LEU A CA 1
ATOM 1444 C C . LEU A 1 182 ? -10.404 7.594 27.009 1.00 64.38 182 LEU A C 1
ATOM 1446 O O . LEU A 1 182 ? -10.152 7.654 28.210 1.00 64.38 182 LEU A O 1
ATOM 1450 N N . GLU A 1 183 ? -11.330 8.358 26.435 1.00 70.62 183 GLU A N 1
ATOM 1451 C CA . GLU A 1 183 ? -12.219 9.247 27.192 1.00 70.62 183 GLU A CA 1
ATOM 1452 C C . GLU A 1 183 ? -13.352 8.475 27.890 1.00 70.62 183 GLU A C 1
ATOM 1454 O O . GLU A 1 183 ? -14.089 9.064 28.676 1.00 70.62 183 GLU A O 1
ATOM 1459 N N . ASP A 1 184 ? -13.478 7.169 27.622 1.00 79.56 184 ASP A N 1
ATOM 1460 C CA . ASP A 1 184 ? -14.478 6.271 28.200 1.00 79.56 184 ASP A CA 1
ATOM 1461 C C . ASP A 1 184 ? -13.944 5.572 29.472 1.00 79.56 184 ASP A C 1
ATOM 1463 O O . ASP A 1 184 ? -13.104 4.665 29.376 1.00 79.56 184 ASP A O 1
ATOM 1467 N N . PRO A 1 185 ? -14.418 5.959 30.674 1.00 82.12 185 PRO A N 1
ATOM 1468 C CA . PRO A 1 185 ? -13.959 5.379 31.933 1.00 82.12 185 PRO A CA 1
ATOM 1469 C C . PRO A 1 185 ? -14.346 3.905 32.114 1.00 82.12 185 PRO A C 1
ATOM 1471 O O . PRO A 1 185 ? -13.661 3.195 32.850 1.00 82.12 185 PRO A O 1
ATOM 1474 N N . GLU A 1 186 ? -15.435 3.444 31.488 1.00 84.44 186 GLU A N 1
ATOM 1475 C CA . GLU A 1 186 ? -15.914 2.061 31.612 1.00 84.44 186 GLU A CA 1
ATOM 1476 C C . GLU A 1 186 ? -14.995 1.114 30.829 1.00 84.44 186 GLU A C 1
ATOM 1478 O O . GLU A 1 186 ? -14.498 0.130 31.379 1.00 84.44 186 GLU A O 1
ATOM 1483 N N . LEU A 1 187 ? -14.651 1.494 29.595 1.00 81.38 187 LEU A N 1
ATOM 1484 C CA . LEU A 1 187 ? -13.676 0.780 28.768 1.00 81.38 187 LEU A CA 1
ATOM 1485 C C . LEU A 1 187 ? -12.281 0.758 29.413 1.00 81.38 187 LEU A C 1
ATOM 1487 O O . LEU A 1 187 ? -11.588 -0.257 29.370 1.00 81.38 187 LEU A O 1
ATOM 1491 N N . LEU A 1 188 ? -11.852 1.869 30.021 1.00 84.12 188 LEU A N 1
ATOM 1492 C CA . LEU A 1 188 ? -10.556 1.932 30.699 1.00 84.12 188 LEU A CA 1
ATOM 1493 C C . LEU A 1 188 ? -10.483 0.933 31.862 1.00 84.12 188 LEU A C 1
ATOM 1495 O O . LEU A 1 188 ? -9.474 0.244 32.015 1.00 84.12 188 LEU A O 1
ATOM 1499 N N . MET A 1 189 ? -11.553 0.839 32.656 1.00 87.31 189 MET A N 1
ATOM 1500 C CA . MET A 1 189 ? -11.649 -0.116 33.759 1.00 87.31 189 MET A CA 1
ATOM 1501 C C . MET A 1 189 ? -11.577 -1.562 33.253 1.00 87.31 189 MET A C 1
ATOM 1503 O O . MET A 1 189 ? -10.803 -2.348 33.793 1.00 87.31 189 MET A O 1
ATOM 1507 N N . GLU A 1 190 ? -12.300 -1.885 32.177 1.00 88.31 190 GLU A N 1
ATOM 1508 C CA . GLU A 1 190 ? -12.256 -3.205 31.534 1.00 88.31 190 GLU A CA 1
ATOM 1509 C C . GLU A 1 190 ? -10.839 -3.560 31.046 1.00 88.31 190 GLU A C 1
ATOM 1511 O O . GLU A 1 190 ? -10.340 -4.658 31.301 1.00 88.31 190 GLU A O 1
ATOM 1516 N N . VAL A 1 191 ? -10.147 -2.623 30.386 1.00 86.38 191 VAL A N 1
ATOM 1517 C CA . VAL A 1 191 ? -8.768 -2.828 29.906 1.00 86.38 191 VAL A CA 1
ATOM 1518 C C . VAL A 1 191 ? -7.797 -3.060 31.065 1.00 86.38 191 VAL A C 1
ATOM 1520 O O . VAL A 1 191 ? -6.899 -3.897 30.952 1.00 86.38 191 VAL A O 1
ATOM 1523 N N . MET A 1 192 ? -7.955 -2.331 32.172 1.00 86.19 192 MET A N 1
ATOM 1524 C CA . MET A 1 192 ? -7.135 -2.520 33.371 1.00 86.19 192 MET A CA 1
ATOM 1525 C C . MET A 1 192 ? -7.374 -3.893 34.011 1.00 86.19 192 MET A C 1
ATOM 1527 O O . MET A 1 192 ? -6.403 -4.590 34.296 1.00 86.19 192 MET A O 1
ATOM 1531 N N . GLU A 1 193 ? -8.632 -4.317 34.163 1.00 91.00 193 GLU A N 1
ATOM 1532 C CA . GLU A 1 193 ? -8.984 -5.637 34.709 1.00 91.00 193 GLU A CA 1
ATOM 1533 C C . GLU A 1 193 ? -8.436 -6.778 33.834 1.00 91.00 193 GLU A C 1
ATOM 1535 O O . GLU A 1 193 ? -7.892 -7.765 34.332 1.00 91.00 193 GLU A O 1
ATOM 1540 N N . LEU A 1 194 ? -8.522 -6.642 32.506 1.00 90.94 194 LEU A N 1
ATOM 1541 C CA . LEU A 1 194 ? -7.952 -7.617 31.572 1.00 90.94 194 LEU A CA 1
ATOM 1542 C C . LEU A 1 194 ? -6.426 -7.713 31.683 1.00 90.94 194 LEU A C 1
ATOM 1544 O O . LEU A 1 194 ? -5.884 -8.813 31.571 1.00 90.94 194 LEU A O 1
ATOM 1548 N N . ARG A 1 195 ? -5.735 -6.586 31.905 1.00 89.25 195 ARG A N 1
ATOM 1549 C CA . ARG A 1 195 ? -4.280 -6.569 32.123 1.00 89.25 195 ARG A CA 1
ATOM 1550 C C . ARG A 1 195 ? -3.898 -7.268 33.424 1.00 89.25 195 ARG A C 1
ATOM 1552 O O . ARG A 1 195 ? -3.002 -8.102 33.393 1.00 89.25 195 ARG A O 1
ATOM 1559 N N . GLU A 1 196 ? -4.606 -6.992 34.517 1.00 91.81 196 GLU A N 1
ATOM 1560 C CA . GLU A 1 196 ? -4.377 -7.650 35.812 1.00 91.81 196 GLU A CA 1
ATOM 1561 C C . GLU A 1 196 ? -4.536 -9.174 35.697 1.00 91.81 196 GLU A C 1
ATOM 1563 O O . GLU A 1 196 ? -3.649 -9.932 36.082 1.00 91.81 196 GLU A O 1
ATOM 1568 N N . ARG A 1 197 ? -5.604 -9.639 35.037 1.00 92.69 197 ARG A N 1
ATOM 1569 C CA . ARG A 1 197 ? -5.837 -11.074 34.796 1.00 92.69 197 ARG A CA 1
ATOM 1570 C C . ARG A 1 197 ? -4.776 -11.736 33.915 1.00 92.69 197 ARG A C 1
ATOM 1572 O O . ARG A 1 197 ? -4.543 -12.937 34.050 1.00 92.69 197 ARG A O 1
ATOM 1579 N N . LEU A 1 198 ? -4.184 -10.998 32.975 1.00 91.56 198 LEU A N 1
ATOM 1580 C CA . LEU A 1 198 ? -3.100 -11.509 32.135 1.00 91.56 198 LEU A CA 1
ATOM 1581 C C . LEU A 1 198 ? -1.811 -11.668 32.950 1.00 91.56 198 LEU A C 1
ATOM 1583 O O . LEU A 1 198 ? -1.168 -12.709 32.854 1.00 91.56 198 LEU A O 1
ATOM 1587 N N . GLU A 1 199 ? -1.479 -10.679 33.783 1.00 90.62 199 GLU A N 1
ATOM 1588 C CA . GLU A 1 199 ? -0.319 -10.731 34.683 1.00 90.62 199 GLU A CA 1
ATOM 1589 C C . GLU A 1 199 ? -0.435 -11.880 35.697 1.00 90.62 199 GLU A C 1
ATOM 1591 O O . GLU A 1 199 ? 0.541 -12.591 35.932 1.00 90.62 199 GLU A O 1
ATOM 1596 N N . GLU A 1 200 ? -1.633 -12.131 36.237 1.00 89.88 200 GLU A N 1
ATOM 1597 C CA . GLU A 1 200 ? -1.892 -13.282 37.114 1.00 89.88 200 GLU A CA 1
ATOM 1598 C C . GLU A 1 200 ? -1.724 -14.637 36.408 1.00 89.88 200 GLU A C 1
ATOM 1600 O O . GLU A 1 200 ? -1.319 -15.607 37.043 1.00 89.88 200 GLU A O 1
ATOM 1605 N N . ALA A 1 201 ? -2.050 -14.729 35.114 1.00 84.88 201 ALA A N 1
ATOM 1606 C CA . ALA A 1 201 ? -1.956 -15.971 34.343 1.00 84.88 201 ALA A CA 1
ATOM 1607 C C . ALA A 1 201 ? -0.536 -16.272 33.831 1.00 84.88 201 ALA A C 1
ATOM 1609 O O . ALA A 1 201 ? -0.233 -17.424 33.510 1.00 84.88 201 ALA A O 1
ATOM 1610 N N . GLU A 1 202 ? 0.308 -15.246 33.708 1.00 78.94 202 GLU A N 1
ATOM 1611 C CA . GLU A 1 202 ? 1.725 -15.373 33.346 1.00 78.94 202 GLU A CA 1
ATOM 1612 C C . GLU A 1 202 ? 2.643 -15.605 34.566 1.00 78.94 202 GLU A C 1
ATOM 1614 O O . GLU A 1 202 ? 3.808 -15.975 34.379 1.00 78.94 202 GLU A O 1
ATOM 1619 N N . SER A 1 203 ? 2.126 -15.424 35.791 1.00 61.84 203 SER A N 1
ATOM 1620 C CA . SER A 1 203 ? 2.810 -15.693 37.068 1.00 61.84 203 SER A CA 1
ATOM 1621 C C . SER A 1 203 ? 2.591 -17.110 37.601 1.00 61.84 203 SER A C 1
ATOM 1623 O O . SER A 1 203 ? 3.459 -17.519 38.411 1.00 61.84 203 SER A O 1
#